Protein AF-A0A955SKY7-F1 (afdb_monomer)

Foldseek 3Di:
DVVVVVVVVVVVVPPDPPPPDPDAAQLLLLLVQLLCLLPPPPRLVDDPVLLCVLCVPPDPLCSVLLSNLLSLLVSLLLLVLLCVPPNDVSSVSNLVSNLVVLVVVCVVDPPSPCVSVVSVVSSVLLVVLCVCFQDDDPNHGDDSLLSSLCSSQQPDPSHPNHVNPDDVPCSVSSSSSSVSSCVVNVVQSNVCSVRVHHDPPPDD

Sequence (204 aa):
MEWLSKLKNKLSRNKSTQFQPKGPPDPKFLGTFMVVQFIESPRFGLEEAQYQEFTAELPNELKDCTQAWILFYLSWIFKLLISSKYGEVFTRQFVAQAVELFQKAENLQPGLEGLSNTFSFWMSNLDDSTSHVGKKFEGLEIPFEVFAAWTFLFLDEGSPYYKKTDTNRIEFEVAKALILAKEAVVNRIQKAVDFGGPVEEANV

Radius of gyration: 20.12 Å; Cα contacts (8 Å, |Δi|>4): 193; chains: 1; bounding box: 40×52×70 Å

pLDDT: mean 85.56, std 17.26, range [31.31, 98.31]

Nearest PDB structures (foldseek):
  4lms-assembly1_B  TM=1.924E-01  e=2.403E+00  Chroomonas sp.
  6sii-assembly1_A-2  TM=2.742E-01  e=5.804E+00  Trypanosoma brucei
  6yo8-assembly2_C  TM=2.790E-01  e=6.671E+00  Homo sapiens
  1qgw-assembly1_C  TM=2.024E-01  e=3.326E+00  Rhodomonas sp. CS24

Secondary structure (DSSP, 8-state):
-HHHHHHHHHHHHTS------SSPPPHHHHHHHHHHHHHSSSBTTB-HHHHHHHTTTS-HHHHHHHHHHHHHHHHHHHHHHHHHHH-HHHHHHHHHHHHHHHHHHHHHSTT-TTHHHHHHHHHHHHHHHGGGTT-EETTEEPPHHHHHHHHHHHH-TTSTTTT-S--TTHHHHHHHHHHHHHHHHHHHHHHHHHHTS-------

Structure (mmCIF, N/CA/C/O backbone):
data_AF-A0A955SKY7-F1
#
_entry.id   AF-A0A955SKY7-F1
#
loop_
_atom_site.group_PDB
_atom_site.id
_atom_site.type_symbol
_atom_site.label_atom_id
_atom_site.label_alt_id
_atom_site.label_comp_id
_atom_site.label_asym_id
_atom_site.label_entity_id
_atom_site.label_seq_id
_atom_site.pdbx_PDB_ins_code
_atom_site.Cartn_x
_atom_site.Cartn_y
_atom_site.Cartn_z
_atom_site.occupancy
_atom_site.B_iso_or_equiv
_atom_site.auth_seq_id
_atom_site.auth_comp_id
_atom_site.auth_asym_id
_atom_site.auth_atom_id
_atom_site.pdbx_PDB_model_num
ATOM 1 N N . MET A 1 1 ? 3.896 -37.224 -43.578 1.00 47.38 1 MET A N 1
ATOM 2 C CA . MET A 1 1 ? 3.646 -36.928 -42.144 1.00 47.38 1 MET A CA 1
ATOM 3 C C . MET A 1 1 ? 4.828 -36.223 -41.457 1.00 47.38 1 MET A C 1
ATOM 5 O O . MET A 1 1 ? 5.023 -36.357 -40.257 1.00 47.38 1 MET A O 1
ATOM 9 N N . GLU A 1 2 ? 5.601 -35.411 -42.182 1.00 47.72 2 GLU A N 1
ATOM 10 C CA . GLU A 1 2 ? 6.815 -34.770 -41.647 1.00 47.72 2 GLU A CA 1
ATOM 11 C C . GLU A 1 2 ? 6.540 -33.390 -41.018 1.00 47.72 2 GLU A C 1
ATOM 13 O O . GLU A 1 2 ? 7.239 -32.944 -40.111 1.00 47.72 2 GLU A O 1
ATOM 18 N N . TRP A 1 3 ? 5.471 -32.717 -41.456 1.00 40.50 3 TRP A N 1
ATOM 19 C CA . TRP A 1 3 ? 5.106 -31.392 -40.953 1.00 40.50 3 TRP A CA 1
ATOM 20 C C . TRP A 1 3 ? 4.524 -31.440 -39.531 1.00 40.50 3 TRP A C 1
ATOM 22 O O . TRP A 1 3 ? 4.813 -30.559 -38.728 1.00 40.50 3 TRP A O 1
ATOM 32 N N . LEU A 1 4 ? 3.806 -32.514 -39.176 1.00 37.41 4 LEU A N 1
ATOM 33 C CA . LEU A 1 4 ? 3.296 -32.747 -37.819 1.00 37.41 4 LEU A CA 1
ATOM 34 C C . LEU A 1 4 ? 4.416 -33.047 -36.813 1.00 37.41 4 LEU A C 1
ATOM 36 O O . LEU A 1 4 ? 4.307 -32.646 -35.657 1.00 37.41 4 LEU A O 1
ATOM 40 N N . SER A 1 5 ? 5.514 -33.691 -37.235 1.00 55.25 5 SER A N 1
ATOM 41 C CA . SER A 1 5 ? 6.676 -33.905 -36.359 1.00 55.25 5 SER A CA 1
ATOM 42 C C . SER A 1 5 ? 7.476 -32.611 -36.164 1.00 55.25 5 SER A C 1
ATOM 44 O O . SER A 1 5 ? 7.900 -32.318 -35.047 1.00 55.25 5 SER A O 1
ATOM 46 N N . LYS A 1 6 ? 7.590 -31.771 -37.206 1.00 53.12 6 LYS A N 1
ATOM 47 C CA . LYS A 1 6 ? 8.165 -30.417 -37.115 1.00 53.12 6 LYS A CA 1
ATOM 48 C C . LYS A 1 6 ? 7.316 -29.485 -36.245 1.00 53.12 6 LYS A C 1
ATOM 50 O O . LYS A 1 6 ? 7.882 -28.706 -35.482 1.00 53.12 6 LYS A O 1
ATOM 55 N N . LEU A 1 7 ? 5.986 -29.597 -36.299 1.00 40.03 7 LEU A N 1
ATOM 56 C CA . LEU A 1 7 ? 5.068 -28.847 -35.436 1.00 40.03 7 LEU A CA 1
ATOM 57 C C . LEU A 1 7 ? 5.161 -29.325 -33.981 1.00 40.03 7 LEU A C 1
ATOM 59 O O . LEU A 1 7 ? 5.337 -28.500 -33.093 1.00 40.03 7 LEU A O 1
ATOM 63 N N . LYS A 1 8 ? 5.162 -30.644 -33.734 1.00 50.06 8 LYS A N 1
ATOM 64 C CA . LYS A 1 8 ? 5.396 -31.215 -32.396 1.00 50.06 8 LYS A CA 1
ATOM 65 C C . LYS A 1 8 ? 6.754 -30.813 -31.825 1.00 50.06 8 LYS A C 1
ATOM 67 O O . LYS A 1 8 ? 6.810 -30.501 -30.648 1.00 50.06 8 LYS A O 1
ATOM 72 N N . ASN A 1 9 ? 7.809 -30.759 -32.641 1.00 47.16 9 ASN A N 1
ATOM 73 C CA . ASN A 1 9 ? 9.137 -30.304 -32.212 1.00 47.16 9 ASN A CA 1
ATOM 74 C C . ASN A 1 9 ? 9.224 -28.786 -31.982 1.00 47.16 9 ASN A C 1
ATOM 76 O O . ASN A 1 9 ? 9.994 -28.349 -31.131 1.00 47.16 9 ASN A O 1
ATOM 80 N N . LYS A 1 10 ? 8.441 -27.969 -32.700 1.00 48.09 10 LYS A N 1
ATOM 81 C CA . LYS A 1 10 ? 8.294 -26.533 -32.401 1.00 48.09 10 LYS A CA 1
ATOM 82 C C . LYS A 1 10 ? 7.503 -26.305 -31.112 1.00 48.09 10 LYS A C 1
ATOM 84 O O . LYS A 1 10 ? 7.897 -25.474 -30.306 1.00 48.09 10 LYS A O 1
ATOM 89 N N . LEU A 1 11 ? 6.438 -27.073 -30.899 1.00 41.88 11 LEU A N 1
ATOM 90 C CA . LEU A 1 11 ? 5.592 -26.991 -29.709 1.00 41.88 11 LEU A CA 1
ATOM 91 C C . LEU A 1 11 ? 6.282 -27.574 -28.464 1.00 41.88 11 LEU A C 1
ATOM 93 O O . LEU A 1 11 ? 6.120 -27.034 -27.380 1.00 41.88 11 LEU A O 1
ATOM 97 N N . SER A 1 12 ? 7.118 -28.608 -28.608 1.00 44.00 12 SER A N 1
ATOM 98 C CA . SER A 1 12 ? 7.912 -29.169 -27.504 1.00 44.00 12 SER A CA 1
ATOM 99 C C . SER A 1 12 ? 9.178 -28.365 -27.188 1.00 44.00 12 SER A C 1
ATOM 101 O O . SER A 1 12 ? 9.673 -28.438 -26.063 1.00 44.00 12 SER A O 1
ATOM 103 N N . ARG A 1 13 ? 9.686 -27.561 -28.139 1.00 42.47 13 ARG A N 1
ATOM 104 C CA . ARG A 1 13 ? 10.697 -26.518 -27.877 1.00 42.47 13 ARG A CA 1
ATOM 105 C C . ARG A 1 13 ? 10.123 -25.281 -27.187 1.00 42.47 13 ARG A C 1
ATOM 107 O O . ARG A 1 13 ? 10.891 -24.569 -26.559 1.00 42.47 13 ARG A O 1
ATOM 114 N N . ASN A 1 14 ? 8.802 -25.098 -27.205 1.00 43.06 14 ASN A N 1
ATOM 115 C CA . ASN A 1 14 ? 8.082 -24.186 -26.313 1.00 43.06 14 ASN A CA 1
ATOM 116 C C . ASN A 1 14 ? 7.792 -24.833 -24.944 1.00 43.06 14 ASN A C 1
ATOM 118 O O . ASN A 1 14 ? 6.784 -24.536 -24.307 1.00 43.06 14 ASN A O 1
ATOM 122 N N . LYS A 1 15 ? 8.695 -25.685 -24.432 1.00 43.31 15 LYS A N 1
ATOM 123 C CA . LYS A 1 15 ? 8.877 -25.729 -22.980 1.00 43.31 15 LYS A CA 1
ATOM 124 C C . LYS A 1 15 ? 9.320 -24.330 -22.601 1.00 43.31 15 LYS A C 1
ATOM 126 O O . LYS A 1 15 ? 10.456 -23.979 -22.904 1.00 43.31 15 LYS A O 1
ATOM 131 N N . SER A 1 16 ? 8.378 -23.558 -22.061 1.00 43.16 16 SER A N 1
ATOM 132 C CA . SER A 1 16 ? 8.553 -22.240 -21.466 1.00 43.16 16 SER A CA 1
ATOM 133 C C . SER A 1 16 ? 10.022 -21.998 -21.144 1.00 43.16 16 SER A C 1
ATOM 135 O O . SER A 1 16 ? 10.535 -22.498 -20.138 1.00 43.16 16 SER A O 1
ATOM 137 N N . THR A 1 17 ? 10.727 -21.263 -22.005 1.00 42.00 17 THR A N 1
ATOM 138 C CA . THR A 1 17 ? 11.840 -20.462 -21.519 1.00 42.00 17 THR A CA 1
ATOM 139 C C . THR A 1 17 ? 11.192 -19.562 -20.487 1.00 42.00 17 THR A C 1
ATOM 141 O O . THR A 1 17 ? 10.633 -18.530 -20.845 1.00 42.00 17 THR A O 1
ATOM 144 N N . GLN A 1 18 ? 11.158 -20.022 -19.230 1.00 47.97 18 GLN A N 1
ATOM 145 C CA . GLN A 1 18 ? 10.931 -19.161 -18.090 1.00 47.97 18 GLN A CA 1
ATOM 146 C C . GLN A 1 18 ? 11.890 -18.015 -18.333 1.00 47.97 18 GLN A C 1
ATOM 148 O O . GLN A 1 18 ? 13.101 -18.233 -18.433 1.00 47.97 18 GLN A O 1
ATOM 153 N N . PHE A 1 19 ? 11.331 -16.843 -18.601 1.00 46.44 19 PHE A N 1
ATOM 154 C CA . PHE A 1 19 ? 12.114 -15.646 -18.769 1.00 46.44 19 PHE A CA 1
ATOM 155 C C . PHE A 1 19 ? 12.931 -15.502 -17.485 1.00 46.44 19 PHE A C 1
ATOM 157 O O . PHE A 1 19 ? 12.391 -15.220 -16.422 1.00 46.44 19 PHE A O 1
ATOM 164 N N . GLN A 1 20 ? 14.219 -15.828 -17.561 1.00 49.25 20 GLN A N 1
ATOM 165 C CA . GLN A 1 20 ? 15.169 -15.581 -16.491 1.00 49.25 20 GLN A CA 1
ATOM 166 C C . GLN A 1 20 ? 15.888 -14.297 -16.884 1.00 49.25 20 GLN A C 1
ATOM 168 O O . GLN A 1 20 ? 16.788 -14.353 -17.732 1.00 49.25 20 GLN A O 1
ATOM 173 N N . PRO A 1 21 ? 15.461 -13.131 -16.370 1.00 54.41 21 PR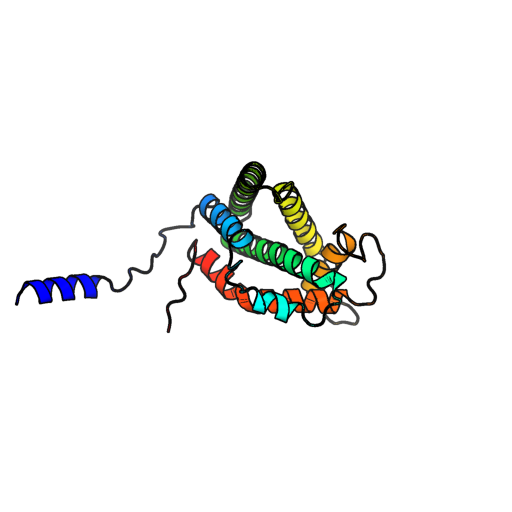O A N 1
ATOM 174 C CA . PRO A 1 21 ? 16.130 -11.886 -16.693 1.00 54.41 21 PRO A CA 1
ATOM 175 C C . PRO A 1 21 ? 17.610 -11.997 -16.312 1.00 54.41 21 PRO A C 1
ATOM 177 O O . PRO A 1 21 ? 17.971 -12.374 -15.197 1.00 54.41 21 PRO A O 1
ATOM 180 N N . LYS A 1 22 ? 18.491 -11.686 -17.268 1.00 55.34 22 LYS A N 1
ATOM 181 C CA . LYS A 1 22 ? 19.932 -11.555 -17.026 1.00 55.34 22 LYS A CA 1
ATOM 182 C C . LYS A 1 22 ? 20.196 -10.193 -16.381 1.00 55.34 22 LYS A C 1
ATOM 184 O O . LYS A 1 22 ? 20.669 -9.280 -17.049 1.00 55.34 22 LYS A O 1
ATOM 189 N N . GLY A 1 23 ? 19.860 -10.059 -15.103 1.00 66.75 23 GLY A N 1
ATOM 190 C CA . GLY A 1 23 ? 20.078 -8.841 -14.319 1.00 66.75 23 GLY A CA 1
ATOM 191 C C . GLY A 1 23 ? 18.807 -8.305 -13.655 1.00 66.75 23 GLY A C 1
ATOM 192 O O . GLY A 1 23 ? 17.724 -8.849 -13.874 1.00 66.75 23 GLY A O 1
ATOM 193 N N . PRO A 1 24 ? 18.937 -7.264 -12.814 1.00 73.19 24 PRO A N 1
ATOM 194 C CA . PRO A 1 24 ? 17.781 -6.591 -12.240 1.00 73.19 24 PRO A CA 1
ATOM 195 C C . PRO A 1 24 ? 16.901 -6.004 -13.361 1.00 73.19 24 PRO A C 1
ATOM 197 O O . PRO A 1 24 ? 17.439 -5.568 -14.384 1.00 73.19 24 PRO A O 1
ATOM 200 N N . PRO A 1 25 ? 15.567 -5.995 -13.199 1.00 85.44 25 PRO A N 1
ATOM 201 C CA . PRO A 1 25 ? 14.671 -5.333 -14.141 1.00 85.44 25 PRO A CA 1
ATOM 202 C C . PRO A 1 25 ? 14.949 -3.828 -14.199 1.00 85.44 25 PRO A C 1
ATOM 204 O O . PRO A 1 25 ? 15.575 -3.265 -13.304 1.00 85.44 25 PRO A O 1
ATOM 207 N N . ASP A 1 26 ? 14.455 -3.157 -15.237 1.00 89.44 26 ASP A N 1
ATOM 208 C CA . ASP A 1 26 ? 14.491 -1.694 -15.293 1.00 89.44 26 ASP A CA 1
ATOM 209 C C . ASP A 1 26 ? 13.602 -1.116 -14.164 1.00 89.44 26 ASP A C 1
ATOM 211 O O . ASP A 1 26 ? 12.421 -1.478 -14.083 1.00 89.44 26 ASP A O 1
ATOM 215 N N . PRO A 1 27 ? 14.107 -0.218 -13.291 1.00 92.25 27 PRO A N 1
ATOM 216 C CA . PRO A 1 27 ? 13.283 0.427 -12.267 1.00 92.25 27 PRO A CA 1
ATOM 217 C C . PRO A 1 27 ? 12.071 1.153 -12.858 1.00 92.25 27 PRO A C 1
ATOM 219 O O . PRO A 1 27 ? 11.008 1.181 -12.235 1.00 92.25 27 PRO A O 1
ATOM 222 N N . LYS A 1 28 ? 12.181 1.686 -14.081 1.00 92.81 28 LYS A N 1
ATOM 223 C CA . LYS A 1 28 ? 11.056 2.323 -14.773 1.00 92.81 28 LYS A CA 1
ATOM 224 C C . LYS A 1 28 ? 9.985 1.321 -15.187 1.00 92.81 28 LYS A C 1
ATOM 226 O O . LYS A 1 28 ? 8.792 1.625 -15.136 1.00 92.81 28 LYS A O 1
ATOM 231 N N . PHE A 1 29 ? 10.397 0.117 -15.571 1.00 91.44 29 PHE A N 1
ATOM 232 C CA . PHE A 1 29 ? 9.457 -0.953 -15.877 1.00 91.44 29 PHE A CA 1
ATOM 233 C C . PHE A 1 29 ? 8.647 -1.324 -14.629 1.00 91.44 29 PHE A C 1
ATOM 235 O O . PHE A 1 29 ? 7.420 -1.348 -14.688 1.00 91.44 29 PHE A O 1
ATOM 242 N N . LEU A 1 30 ? 9.306 -1.517 -13.480 1.00 92.62 30 LEU A N 1
ATOM 243 C CA . LEU A 1 30 ? 8.600 -1.790 -12.224 1.00 92.62 30 LEU A CA 1
ATOM 244 C C . LEU A 1 30 ? 7.701 -0.621 -11.795 1.00 92.62 30 LEU A C 1
ATOM 246 O O . LEU A 1 30 ? 6.605 -0.860 -11.295 1.00 92.62 30 LEU A O 1
ATOM 250 N N . GLY A 1 31 ? 8.115 0.626 -12.045 1.00 93.25 31 GLY A N 1
ATOM 251 C CA . GLY A 1 31 ? 7.295 1.811 -11.769 1.00 93.25 31 GLY A CA 1
ATOM 252 C C . GLY A 1 31 ? 6.018 1.824 -12.604 1.00 93.25 31 GLY A C 1
ATOM 253 O O . GLY A 1 31 ? 4.932 2.054 -12.080 1.00 93.25 31 GLY A O 1
ATOM 254 N N . THR A 1 32 ? 6.140 1.483 -13.889 1.00 92.94 32 THR A N 1
ATOM 255 C CA . THR A 1 32 ? 4.996 1.317 -14.799 1.00 92.94 32 THR A CA 1
ATOM 256 C C . THR A 1 32 ? 4.074 0.202 -14.329 1.00 92.94 32 THR A C 1
ATOM 258 O O . THR A 1 32 ? 2.863 0.391 -14.246 1.00 92.94 32 THR A O 1
ATOM 261 N N . PHE A 1 33 ? 4.649 -0.946 -13.972 1.00 92.00 33 PHE A N 1
ATOM 262 C CA . PHE A 1 33 ? 3.891 -2.089 -13.488 1.00 92.00 33 PHE A CA 1
ATOM 263 C C . PHE A 1 33 ? 3.102 -1.754 -12.214 1.00 92.00 33 PHE A C 1
ATOM 265 O O . PHE A 1 33 ? 1.926 -2.090 -12.141 1.00 92.00 33 PHE A O 1
ATOM 272 N N . MET A 1 34 ? 3.686 -1.037 -11.249 1.00 94.06 34 MET A N 1
ATOM 273 C CA . MET A 1 34 ? 2.962 -0.608 -10.045 1.00 94.06 34 MET A CA 1
ATOM 274 C C . MET A 1 34 ? 1.761 0.284 -10.383 1.00 94.06 34 MET A C 1
ATOM 276 O O . MET A 1 34 ? 0.676 0.035 -9.868 1.00 94.06 34 MET A O 1
ATOM 280 N N . VAL A 1 35 ? 1.912 1.264 -11.283 1.00 94.12 35 VAL A N 1
ATOM 281 C CA . VAL A 1 35 ? 0.793 2.143 -11.676 1.00 94.12 35 VAL A CA 1
ATOM 282 C C . VAL A 1 35 ? -0.341 1.349 -12.322 1.00 94.12 35 VAL A C 1
ATOM 284 O O . VAL A 1 35 ? -1.504 1.576 -11.994 1.00 94.12 35 VAL A O 1
ATOM 287 N N . VAL A 1 36 ? -0.014 0.371 -13.173 1.00 91.94 36 VAL A N 1
ATOM 288 C CA . VAL A 1 36 ? -1.007 -0.556 -13.737 1.00 91.94 36 VAL A CA 1
ATOM 289 C C . VAL A 1 36 ? -1.714 -1.330 -12.624 1.00 91.94 36 VAL A C 1
ATOM 291 O O . VAL A 1 36 ? -2.937 -1.347 -12.592 1.00 91.94 36 VAL A O 1
ATOM 294 N N . GLN A 1 37 ? -0.974 -1.901 -11.666 1.00 91.69 37 GLN A N 1
ATOM 295 C CA . GLN A 1 37 ? -1.566 -2.627 -10.532 1.00 91.69 37 GLN A CA 1
ATOM 296 C C . GLN A 1 37 ? -2.413 -1.740 -9.607 1.00 91.69 37 GLN A C 1
ATOM 298 O O . GLN A 1 37 ? -3.272 -2.258 -8.898 1.00 91.69 37 GLN A O 1
ATOM 303 N N . PHE A 1 38 ? -2.170 -0.429 -9.593 1.00 93.56 38 PHE A N 1
ATOM 304 C CA . PHE A 1 38 ? -2.930 0.529 -8.796 1.00 93.56 38 PHE A CA 1
ATOM 305 C C . PHE A 1 38 ? -4.233 0.956 -9.485 1.00 93.56 38 PHE A C 1
ATOM 307 O O . PHE A 1 38 ? -5.279 1.032 -8.841 1.00 93.56 38 PHE A O 1
ATOM 314 N N . ILE A 1 39 ? -4.175 1.262 -10.784 1.00 89.62 39 ILE A N 1
ATOM 315 C CA . ILE A 1 39 ? -5.296 1.855 -11.527 1.00 89.62 39 ILE A CA 1
ATOM 316 C C . ILE A 1 39 ? -6.178 0.775 -12.157 1.00 89.62 39 ILE A C 1
ATOM 318 O O . ILE A 1 39 ? -7.404 0.834 -12.036 1.00 89.62 39 ILE A O 1
ATOM 322 N N . GLU A 1 40 ? -5.570 -0.197 -12.837 1.00 86.62 40 GLU A N 1
ATOM 323 C CA . GLU A 1 40 ? -6.288 -1.169 -13.655 1.00 86.62 40 GLU A CA 1
ATOM 324 C C . GLU A 1 40 ? -6.839 -2.317 -12.805 1.00 86.62 40 GLU A C 1
ATOM 326 O O . GLU A 1 40 ? -6.174 -2.846 -11.915 1.00 86.62 40 GLU A O 1
ATOM 331 N N . SER A 1 41 ? -8.085 -2.702 -13.087 1.00 80.88 41 SER A N 1
ATOM 332 C CA . SER A 1 41 ? -8.720 -3.860 -12.460 1.00 80.88 41 SER A CA 1
ATOM 333 C C . SER A 1 41 ? -8.347 -5.147 -13.214 1.00 80.88 41 SER A C 1
ATOM 335 O O . SER A 1 41 ? -8.401 -5.137 -14.448 1.00 80.88 41 SER A O 1
ATOM 337 N N . PRO A 1 42 ? -8.014 -6.255 -12.520 1.00 84.62 42 PRO A N 1
ATOM 338 C CA . PRO A 1 42 ? -7.977 -6.408 -11.060 1.00 84.62 42 PRO A CA 1
ATOM 339 C C . PRO A 1 42 ? -6.698 -5.831 -10.424 1.00 84.62 42 PRO A C 1
ATOM 341 O O . PRO A 1 42 ? -5.574 -6.160 -10.816 1.00 84.62 42 PRO A O 1
ATOM 344 N N . ARG A 1 43 ? -6.866 -5.006 -9.383 1.00 89.25 43 ARG A N 1
ATOM 345 C CA . ARG A 1 43 ? -5.771 -4.267 -8.730 1.00 89.25 43 ARG A CA 1
ATOM 346 C C . ARG A 1 43 ? -4.962 -5.200 -7.835 1.00 89.25 43 ARG A C 1
ATOM 348 O O . ARG A 1 43 ? -5.521 -5.844 -6.955 1.00 89.25 43 ARG A O 1
ATOM 355 N N . PHE A 1 44 ? -3.657 -5.333 -8.074 1.00 89.12 44 PHE A N 1
ATOM 356 C CA . PHE A 1 44 ? -2.815 -6.372 -7.446 1.00 89.12 44 PHE A CA 1
ATOM 357 C C . PHE A 1 44 ? -3.346 -7.813 -7.630 1.00 89.12 44 PHE A C 1
ATOM 359 O O . PHE A 1 44 ? -2.966 -8.735 -6.898 1.00 89.12 44 PHE A O 1
ATOM 366 N N . GLY A 1 45 ? -4.218 -8.028 -8.624 1.00 89.00 45 GLY A N 1
ATOM 367 C CA . GLY A 1 45 ? -4.958 -9.273 -8.826 1.00 89.00 45 GLY A CA 1
ATOM 368 C C . GLY A 1 45 ? -5.946 -9.598 -7.699 1.00 89.00 45 GLY A C 1
ATOM 369 O O . GLY A 1 45 ? -6.174 -10.778 -7.432 1.00 89.00 45 GLY A O 1
ATOM 370 N N . LEU A 1 46 ? -6.447 -8.580 -6.995 1.00 92.69 46 LEU A N 1
ATOM 371 C CA . LEU A 1 46 ? -7.596 -8.684 -6.101 1.00 92.69 46 LEU A CA 1
ATOM 372 C C . LEU A 1 46 ? -8.864 -8.307 -6.864 1.00 92.69 46 LEU A C 1
ATOM 374 O O . LEU A 1 46 ? -8.930 -7.258 -7.509 1.00 92.69 46 LEU A O 1
ATOM 378 N N . GLU A 1 47 ? -9.869 -9.168 -6.764 1.00 93.69 47 GLU A N 1
ATOM 379 C CA . GLU A 1 47 ? -11.206 -8.914 -7.294 1.00 93.69 47 GLU A CA 1
ATOM 380 C C . GLU A 1 47 ? -12.013 -8.027 -6.338 1.00 93.69 47 GLU A C 1
ATOM 382 O O . GLU A 1 47 ? -11.798 -8.034 -5.124 1.00 93.69 47 GLU A O 1
ATOM 387 N N . GLU A 1 48 ? -13.012 -7.317 -6.865 1.00 92.31 48 GLU A N 1
ATOM 388 C CA . GLU A 1 48 ? -13.896 -6.441 -6.077 1.00 92.31 48 GLU A CA 1
ATOM 389 C C . GLU A 1 48 ? -14.548 -7.173 -4.888 1.00 92.31 48 GLU A C 1
ATOM 391 O O . GLU A 1 48 ? -14.634 -6.642 -3.783 1.00 92.31 48 GLU A O 1
ATOM 396 N N . ALA A 1 49 ? -14.928 -8.440 -5.077 1.00 95.06 49 ALA A N 1
ATOM 397 C CA . ALA A 1 49 ? -15.493 -9.266 -4.010 1.00 95.06 49 ALA A CA 1
ATOM 398 C C . ALA A 1 49 ? -14.527 -9.458 -2.825 1.00 95.06 49 ALA A C 1
ATOM 400 O O . ALA A 1 49 ? -14.968 -9.502 -1.679 1.00 95.06 49 ALA A O 1
ATOM 401 N N . GLN A 1 50 ? -13.215 -9.525 -3.078 1.00 96.12 50 GLN A N 1
ATOM 402 C CA . GLN A 1 50 ? -12.214 -9.663 -2.018 1.00 96.12 50 GLN A CA 1
ATOM 403 C C . GLN A 1 50 ? -12.060 -8.358 -1.236 1.00 96.12 50 GLN A C 1
ATOM 405 O O . GLN A 1 50 ? -11.988 -8.381 -0.012 1.00 96.12 50 GLN A O 1
ATOM 410 N N . TYR A 1 51 ? -12.088 -7.207 -1.916 1.00 94.00 51 TYR A N 1
ATOM 411 C CA . TYR A 1 51 ? -12.102 -5.905 -1.243 1.00 94.00 51 TYR A CA 1
ATOM 412 C C . TYR A 1 51 ? -13.315 -5.744 -0.325 1.00 94.00 51 TYR A C 1
ATOM 414 O O . TYR A 1 51 ? -13.188 -5.191 0.765 1.00 94.00 51 TYR A O 1
ATOM 422 N N . GLN A 1 52 ? -14.481 -6.234 -0.747 1.00 96.06 52 GLN A N 1
ATOM 423 C CA . GLN A 1 52 ? -15.699 -6.232 0.066 1.00 96.06 52 GLN A CA 1
ATOM 424 C C . GLN A 1 52 ? -15.610 -7.193 1.253 1.00 96.06 52 GLN A C 1
ATOM 426 O O . GLN A 1 52 ? -16.067 -6.857 2.343 1.00 96.06 52 GLN A O 1
ATOM 431 N N . GLU A 1 53 ? -15.004 -8.366 1.063 1.00 97.38 53 GLU A N 1
ATOM 432 C CA . GLU A 1 53 ? -14.759 -9.331 2.137 1.00 97.38 53 GLU A CA 1
ATOM 433 C C . GLU A 1 53 ? -13.815 -8.754 3.201 1.00 97.38 53 GLU A C 1
ATOM 435 O O . GLU A 1 53 ? -14.123 -8.800 4.392 1.00 97.38 53 GLU A O 1
ATOM 440 N N . PHE A 1 54 ? -12.703 -8.137 2.788 1.00 97.81 54 PHE A N 1
ATOM 441 C CA . PHE A 1 54 ? -11.718 -7.566 3.712 1.00 97.81 54 PHE A CA 1
ATOM 442 C C . PHE A 1 54 ? -12.285 -6.426 4.562 1.00 97.81 54 PHE A C 1
ATOM 444 O O . PHE A 1 54 ? -11.836 -6.230 5.690 1.00 97.81 54 PHE A O 1
ATOM 451 N N . THR A 1 55 ? -13.267 -5.682 4.047 1.00 97.62 55 THR A N 1
ATOM 452 C CA . THR A 1 55 ? -13.889 -4.546 4.744 1.00 97.62 55 THR A CA 1
ATOM 453 C C . THR A 1 55 ? -15.284 -4.854 5.292 1.00 97.62 55 THR A C 1
ATOM 455 O O . THR A 1 55 ? -15.968 -3.944 5.761 1.00 97.62 55 THR A O 1
ATOM 458 N N . ALA A 1 56 ? -15.723 -6.118 5.278 1.00 96.81 56 ALA A N 1
ATOM 459 C CA . ALA A 1 56 ? -17.095 -6.500 5.620 1.00 96.81 56 ALA A CA 1
ATOM 460 C C . ALA A 1 56 ? -17.524 -6.040 7.025 1.00 96.81 56 ALA A C 1
ATOM 462 O O . ALA A 1 56 ? -18.623 -5.500 7.181 1.00 96.81 56 ALA A O 1
ATOM 463 N N . GLU A 1 57 ? -16.626 -6.198 8.002 1.00 94.75 57 GLU A N 1
ATOM 464 C CA . GLU A 1 57 ? -16.836 -5.878 9.423 1.00 94.75 57 GLU A CA 1
ATOM 465 C C . GLU A 1 57 ? -16.696 -4.380 9.747 1.00 94.75 57 GLU A C 1
ATOM 467 O O . GLU A 1 57 ? -17.010 -3.949 10.857 1.00 94.75 57 GLU A O 1
ATOM 472 N N . LEU A 1 58 ? -16.229 -3.561 8.797 1.00 96.75 58 LEU A N 1
ATOM 473 C CA . LEU A 1 58 ? -16.065 -2.126 9.020 1.00 96.75 58 LEU A CA 1
ATOM 474 C C . LEU A 1 58 ? -17.411 -1.384 8.947 1.00 96.75 58 LEU A C 1
ATOM 476 O O . LEU A 1 58 ? -18.302 -1.768 8.183 1.00 96.75 58 LEU A O 1
ATOM 480 N N . PRO A 1 59 ? -17.558 -0.262 9.674 1.00 95.75 59 PRO A N 1
ATOM 481 C CA . PRO A 1 59 ? -18.633 0.697 9.450 1.00 95.75 59 PRO A CA 1
ATOM 482 C C . PRO A 1 59 ? -18.698 1.131 7.983 1.00 95.75 59 PRO A C 1
ATOM 484 O O . PRO A 1 59 ? -17.663 1.327 7.348 1.00 95.75 59 PRO A O 1
ATOM 487 N N . ASN A 1 60 ? -19.907 1.327 7.449 1.00 94.75 60 ASN A N 1
ATOM 488 C CA . ASN A 1 60 ? -20.103 1.666 6.030 1.00 94.75 60 ASN A CA 1
ATOM 489 C C . ASN A 1 60 ? -19.309 2.908 5.593 1.00 94.75 60 ASN A C 1
ATOM 491 O O . ASN A 1 60 ? -18.735 2.913 4.514 1.00 94.75 60 ASN A O 1
ATOM 495 N N . GLU A 1 61 ? -19.226 3.918 6.457 1.00 94.25 61 GLU A N 1
ATOM 496 C CA . GLU A 1 61 ? -18.447 5.148 6.249 1.00 94.25 61 GLU A CA 1
ATOM 497 C C . GLU A 1 61 ? -16.931 4.939 6.105 1.00 94.25 61 GLU A C 1
ATOM 499 O O . GLU A 1 61 ? -16.243 5.832 5.624 1.00 94.25 61 GLU A O 1
ATOM 504 N N . LEU A 1 62 ? -16.402 3.775 6.496 1.00 96.50 62 LEU A N 1
ATOM 505 C CA . LEU A 1 62 ? -14.984 3.435 6.371 1.00 96.50 62 LEU A CA 1
ATOM 506 C C . 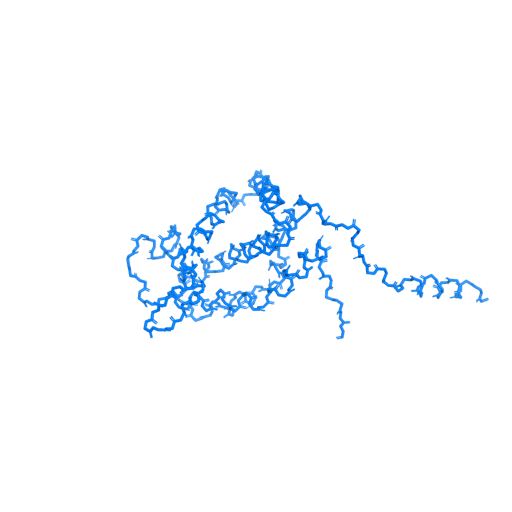LEU A 1 62 ? -14.679 2.453 5.243 1.00 96.50 62 LEU A C 1
ATOM 508 O O . LEU A 1 62 ? -13.502 2.276 4.925 1.00 96.50 62 LEU A O 1
ATOM 512 N N . LYS A 1 63 ? -15.683 1.791 4.657 1.00 96.50 63 LYS A N 1
ATOM 513 C CA . LYS A 1 63 ? -15.447 0.706 3.691 1.00 96.50 63 LYS A CA 1
ATOM 514 C C . LYS A 1 63 ? -14.682 1.207 2.473 1.00 96.50 63 LYS A C 1
ATOM 516 O O . LYS A 1 63 ? -13.589 0.710 2.212 1.00 96.50 63 LYS A O 1
ATOM 521 N N . ASP A 1 64 ? -15.197 2.237 1.814 1.00 94.19 64 ASP A N 1
ATOM 522 C CA . ASP A 1 64 ? -14.606 2.781 0.587 1.00 94.19 64 ASP A CA 1
ATOM 523 C C . ASP A 1 64 ? -13.213 3.378 0.846 1.00 94.19 64 ASP A C 1
ATOM 525 O O . ASP A 1 64 ? -12.259 3.092 0.119 1.00 94.19 64 ASP A O 1
ATOM 529 N N . CYS A 1 65 ? -13.060 4.137 1.940 1.00 95.62 65 CYS A N 1
ATOM 530 C CA . CYS A 1 65 ? -11.762 4.663 2.368 1.00 95.62 65 CYS A CA 1
ATOM 531 C C . CYS A 1 65 ? -10.753 3.534 2.594 1.00 95.62 65 CYS A C 1
ATOM 533 O O . CYS A 1 65 ? -9.640 3.579 2.075 1.00 95.62 65 CYS A O 1
ATOM 535 N N . THR A 1 66 ? -11.151 2.478 3.305 1.00 97.75 66 THR A N 1
ATOM 536 C CA . THR A 1 66 ? -10.254 1.358 3.612 1.00 97.75 66 THR A CA 1
ATOM 537 C C . THR A 1 66 ? -9.866 0.584 2.358 1.00 97.75 66 THR A C 1
ATOM 539 O O . THR A 1 66 ? -8.714 0.172 2.233 1.00 97.75 66 THR A O 1
ATOM 542 N N . GLN A 1 67 ? -10.768 0.426 1.387 1.00 96.44 67 GLN A N 1
ATOM 543 C CA . GLN A 1 67 ? -10.424 -0.171 0.094 1.00 96.44 67 GLN A CA 1
ATOM 544 C C . GLN A 1 67 ? -9.351 0.645 -0.643 1.00 96.44 67 GLN A C 1
ATOM 546 O O . GLN A 1 67 ? -8.400 0.069 -1.175 1.00 96.44 67 GLN A O 1
ATOM 551 N N . ALA A 1 68 ? -9.440 1.979 -0.620 1.00 95.31 68 ALA A N 1
ATOM 552 C CA . ALA A 1 68 ? -8.394 2.843 -1.164 1.00 95.31 68 ALA A CA 1
ATOM 553 C C . ALA A 1 68 ? -7.081 2.741 -0.363 1.00 95.31 68 ALA A C 1
ATOM 555 O O . ALA A 1 68 ? -6.001 2.630 -0.948 1.00 95.31 68 ALA A O 1
ATOM 556 N N . TRP A 1 69 ? -7.150 2.710 0.971 1.00 98.1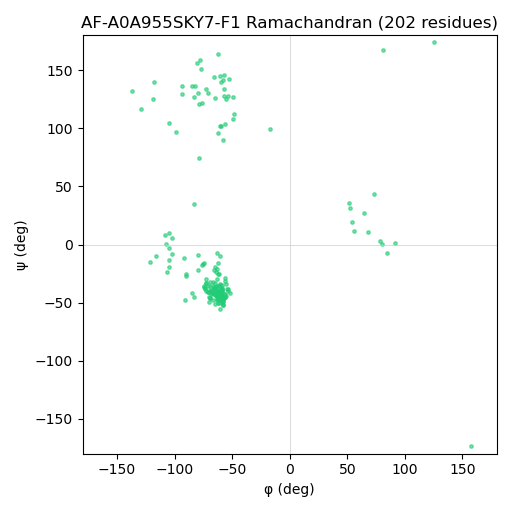9 69 TRP A N 1
ATOM 557 C CA . TRP A 1 69 ? -5.983 2.547 1.845 1.00 98.19 69 TRP A CA 1
ATOM 558 C C . TRP A 1 69 ? -5.253 1.230 1.610 1.00 98.19 69 TRP A C 1
ATOM 560 O O . TRP A 1 69 ? -4.022 1.219 1.589 1.00 98.19 69 TRP A O 1
ATOM 570 N N . ILE A 1 70 ? -5.983 0.141 1.349 1.00 98.31 70 ILE A N 1
ATOM 571 C CA . ILE A 1 70 ? -5.398 -1.143 0.953 1.00 98.31 70 ILE A CA 1
ATOM 572 C C . ILE A 1 70 ? -4.508 -0.958 -0.285 1.00 98.31 70 ILE A C 1
ATOM 574 O O . ILE A 1 70 ? -3.381 -1.446 -0.291 1.00 98.31 70 ILE A O 1
ATOM 578 N N . LEU A 1 71 ? -4.939 -0.214 -1.308 1.00 97.19 71 LEU A N 1
ATOM 579 C CA . LEU A 1 71 ? -4.129 0.006 -2.516 1.00 97.19 71 LEU A CA 1
ATOM 580 C C . LEU A 1 71 ? -2.828 0.758 -2.226 1.00 97.19 71 LEU A C 1
ATOM 582 O O . LEU A 1 71 ? -1.762 0.363 -2.711 1.00 97.19 71 LEU A O 1
ATOM 586 N N . PHE A 1 72 ? -2.890 1.819 -1.418 1.00 98.06 72 PHE A N 1
ATOM 587 C CA . PHE A 1 72 ? -1.692 2.550 -1.001 1.00 98.06 72 PHE A CA 1
ATOM 588 C C . PHE A 1 72 ? -0.768 1.670 -0.161 1.00 98.06 72 PHE A C 1
ATOM 590 O O . PHE A 1 72 ? 0.439 1.646 -0.394 1.00 98.06 72 PHE A O 1
ATOM 597 N N . TYR A 1 73 ? -1.327 0.893 0.761 1.00 98.25 73 TYR A N 1
ATOM 598 C CA . TYR A 1 73 ? -0.569 -0.009 1.614 1.00 98.25 73 TYR A CA 1
ATOM 599 C C . TYR A 1 73 ? 0.135 -1.121 0.818 1.00 98.25 73 TYR A C 1
ATOM 601 O O . TYR A 1 73 ? 1.329 -1.354 1.006 1.00 98.25 73 TYR A O 1
ATOM 609 N N . LEU A 1 74 ? -0.551 -1.754 -0.138 1.00 97.62 74 LEU A N 1
ATOM 610 C CA . LEU A 1 74 ? 0.042 -2.767 -1.018 1.00 97.62 74 LEU A CA 1
ATOM 611 C C . LEU A 1 74 ? 1.122 -2.179 -1.937 1.00 97.62 74 LEU A C 1
ATOM 613 O O . LEU A 1 74 ? 2.164 -2.801 -2.150 1.00 97.62 74 LEU A O 1
ATOM 617 N N . SER A 1 75 ? 0.921 -0.955 -2.428 1.00 97.75 75 SER A N 1
ATOM 618 C CA . SER A 1 75 ? 1.935 -0.235 -3.211 1.00 97.75 75 SER A CA 1
ATOM 619 C C . SER A 1 75 ? 3.172 0.098 -2.381 1.00 97.75 75 SER A C 1
ATOM 621 O O . SER A 1 75 ? 4.300 -0.007 -2.866 1.00 97.75 75 SER A O 1
ATOM 623 N N . TRP A 1 76 ? 2.972 0.447 -1.111 1.00 97.94 76 TRP A N 1
ATOM 624 C CA . TRP A 1 76 ? 4.058 0.674 -0.170 1.00 97.94 76 TRP A CA 1
ATOM 625 C C . TRP A 1 76 ? 4.817 -0.620 0.151 1.00 97.94 76 TRP A C 1
ATOM 627 O O . TRP A 1 76 ? 6.046 -0.624 0.099 1.00 97.94 76 TRP A O 1
ATOM 637 N N . ILE A 1 77 ? 4.124 -1.747 0.362 1.00 96.62 77 ILE A N 1
ATOM 638 C CA . ILE A 1 77 ? 4.769 -3.068 0.486 1.00 96.62 77 ILE A CA 1
ATOM 639 C C . ILE A 1 77 ? 5.608 -3.366 -0.760 1.00 96.62 77 ILE A C 1
ATOM 641 O O . ILE A 1 77 ? 6.760 -3.780 -0.646 1.00 96.62 77 ILE A O 1
ATOM 645 N N . PHE A 1 78 ? 5.071 -3.118 -1.955 1.00 96.00 78 PHE A N 1
ATOM 646 C CA . PHE A 1 78 ? 5.804 -3.336 -3.198 1.00 96.00 78 PHE A CA 1
ATOM 647 C C . PHE A 1 78 ? 7.083 -2.484 -3.261 1.00 96.00 78 PHE A C 1
ATOM 649 O O . PHE A 1 78 ? 8.167 -3.011 -3.526 1.00 96.00 78 PHE A O 1
ATOM 656 N N . LYS A 1 79 ? 6.996 -1.194 -2.919 1.00 96.31 79 LYS A N 1
ATOM 657 C CA . LYS A 1 79 ? 8.159 -0.305 -2.782 1.00 96.31 79 LYS A CA 1
ATOM 658 C C . LYS A 1 79 ? 9.183 -0.850 -1.776 1.00 96.31 79 LYS A C 1
ATOM 660 O O . LYS A 1 79 ? 10.375 -0.845 -2.081 1.00 96.31 79 LYS A O 1
ATOM 665 N N . LEU A 1 80 ? 8.752 -1.334 -0.609 1.00 95.12 80 LEU A N 1
ATOM 666 C CA . LEU A 1 80 ? 9.655 -1.901 0.398 1.00 95.12 80 LEU A CA 1
ATOM 667 C C . LEU A 1 80 ? 10.394 -3.138 -0.112 1.00 95.12 80 LEU A C 1
ATOM 669 O O . LEU A 1 80 ? 11.601 -3.255 0.094 1.00 95.12 80 LEU A O 1
ATOM 673 N N . LEU A 1 81 ? 9.695 -4.041 -0.801 1.00 94.44 81 LEU A N 1
ATOM 674 C CA . LEU A 1 81 ? 10.307 -5.240 -1.374 1.00 94.44 81 LEU A CA 1
ATOM 675 C C . LEU A 1 81 ? 11.317 -4.884 -2.475 1.00 94.44 81 LEU A C 1
ATOM 677 O O . LEU A 1 81 ? 12.398 -5.474 -2.531 1.00 94.44 81 LEU A O 1
ATOM 681 N N . ILE A 1 82 ? 11.021 -3.869 -3.294 1.00 93.25 82 ILE A N 1
ATOM 682 C CA . ILE A 1 82 ? 11.979 -3.306 -4.256 1.00 93.25 82 ILE A CA 1
ATOM 683 C C . ILE A 1 82 ? 13.204 -2.743 -3.528 1.00 93.25 82 ILE A C 1
ATOM 685 O O . ILE A 1 82 ? 14.327 -3.059 -3.923 1.00 93.25 82 ILE A O 1
ATOM 689 N N . SER A 1 83 ? 13.016 -1.962 -2.459 1.00 93.25 83 SER A N 1
ATOM 690 C CA . SER A 1 83 ? 14.141 -1.374 -1.722 1.00 93.25 83 SER A CA 1
ATOM 691 C C . SER A 1 83 ? 15.008 -2.417 -1.043 1.00 93.25 83 SER A C 1
ATOM 693 O O . SER A 1 83 ? 16.232 -2.363 -1.144 1.00 93.25 83 SER A O 1
ATOM 695 N N . SER A 1 84 ? 14.385 -3.423 -0.433 1.00 90.88 84 SER A N 1
ATOM 696 C CA . SER A 1 84 ? 15.092 -4.542 0.184 1.00 90.88 84 SER A CA 1
ATOM 697 C C . SER A 1 84 ? 15.942 -5.313 -0.831 1.00 90.88 84 SER A C 1
ATOM 699 O O . SER A 1 84 ? 17.071 -5.692 -0.521 1.00 90.88 84 SER A O 1
ATOM 701 N N . LYS A 1 85 ? 15.438 -5.514 -2.057 1.00 91.94 85 LYS A N 1
ATOM 702 C CA . LYS A 1 85 ? 16.123 -6.311 -3.082 1.00 91.94 85 LYS A CA 1
ATOM 703 C C . LYS A 1 85 ? 17.158 -5.534 -3.897 1.00 91.94 85 LYS A C 1
ATOM 705 O O . LYS A 1 85 ? 18.216 -6.077 -4.210 1.00 91.94 85 LYS A O 1
ATOM 710 N N . TYR A 1 86 ? 16.844 -4.301 -4.286 1.00 91.81 86 TYR A N 1
ATOM 711 C CA . TYR A 1 86 ? 17.620 -3.532 -5.267 1.00 91.81 86 TYR A CA 1
ATOM 712 C C . TYR A 1 86 ? 18.266 -2.263 -4.694 1.00 91.81 86 TYR A C 1
ATOM 714 O O . TYR A 1 86 ? 19.111 -1.655 -5.354 1.00 91.81 86 TYR A O 1
ATOM 722 N N . GLY A 1 87 ? 17.915 -1.883 -3.464 1.00 91.31 87 GLY A N 1
ATOM 723 C CA . GLY A 1 87 ? 18.472 -0.737 -2.754 1.00 91.31 87 GLY A CA 1
ATOM 724 C C . GLY A 1 87 ? 17.863 0.616 -3.137 1.00 91.31 87 GLY A C 1
ATOM 725 O O . GLY A 1 87 ? 17.201 0.789 -4.159 1.00 91.31 87 GLY A O 1
ATOM 726 N N . GLU A 1 88 ? 18.165 1.623 -2.318 1.00 93.56 88 GLU A N 1
ATOM 727 C CA . GLU A 1 88 ? 17.528 2.948 -2.349 1.00 93.56 88 GLU A CA 1
ATOM 728 C C . GLU A 1 88 ? 17.661 3.705 -3.680 1.00 93.56 88 GLU A C 1
ATOM 730 O O . GLU A 1 88 ? 16.752 4.424 -4.096 1.00 93.56 88 GLU A O 1
ATOM 735 N N . VAL A 1 89 ? 18.788 3.565 -4.388 1.00 95.50 89 VAL A N 1
ATOM 736 C CA . VAL A 1 89 ? 18.975 4.239 -5.688 1.00 95.50 89 VAL A CA 1
ATOM 737 C C . VAL A 1 89 ? 17.963 3.725 -6.709 1.00 95.50 89 VAL A C 1
ATOM 739 O O . VAL A 1 89 ? 17.373 4.525 -7.436 1.00 95.50 89 VAL A O 1
ATOM 742 N N . PHE A 1 90 ? 17.745 2.411 -6.729 1.00 94.94 90 PHE A N 1
ATOM 743 C CA . PHE A 1 90 ? 16.776 1.768 -7.602 1.00 94.94 90 PHE A CA 1
ATOM 744 C C . PHE A 1 90 ? 15.353 2.178 -7.215 1.00 94.94 90 PHE A C 1
ATOM 746 O O . PHE A 1 90 ? 14.584 2.622 -8.067 1.00 94.94 90 PHE A O 1
ATOM 753 N N . THR A 1 91 ? 15.030 2.121 -5.919 1.00 94.88 91 THR A N 1
ATOM 754 C CA . THR A 1 91 ? 13.720 2.511 -5.377 1.00 94.88 91 THR A CA 1
ATOM 755 C C . THR A 1 91 ? 13.356 3.944 -5.734 1.00 94.88 91 THR A C 1
ATOM 757 O O . THR A 1 91 ? 12.233 4.199 -6.158 1.00 94.88 91 THR A O 1
ATOM 760 N N . ARG A 1 92 ? 14.299 4.890 -5.649 1.00 96.31 92 ARG A N 1
ATOM 761 C CA . ARG A 1 92 ? 14.046 6.285 -6.044 1.00 96.31 92 ARG A CA 1
ATOM 762 C C . ARG A 1 92 ? 13.696 6.427 -7.523 1.00 96.31 92 ARG A C 1
ATOM 764 O O . ARG A 1 92 ? 12.805 7.203 -7.850 1.00 96.31 92 ARG A O 1
ATOM 771 N N . GLN A 1 93 ? 14.360 5.687 -8.411 1.00 97.12 93 GLN A N 1
ATOM 772 C CA . GLN A 1 93 ? 14.039 5.706 -9.844 1.00 97.12 93 GLN A CA 1
ATOM 773 C C . GLN A 1 93 ? 12.670 5.074 -10.123 1.00 97.12 93 GLN A C 1
ATOM 775 O O . GLN A 1 93 ? 11.898 5.609 -10.915 1.00 97.12 93 GLN A O 1
ATOM 780 N N . PHE A 1 94 ? 12.356 3.978 -9.429 1.00 95.69 94 PHE A N 1
ATOM 781 C CA . PHE A 1 94 ? 11.048 3.327 -9.454 1.00 95.69 94 PHE A CA 1
ATOM 782 C C . PHE A 1 94 ? 9.923 4.283 -9.014 1.00 95.69 94 PHE A C 1
ATOM 784 O O . PHE A 1 94 ? 8.960 4.475 -9.757 1.00 95.69 94 PHE A O 1
ATOM 791 N N . VAL A 1 95 ? 10.069 4.935 -7.853 1.00 96.56 95 VAL A N 1
ATOM 792 C CA . VAL A 1 95 ? 9.077 5.888 -7.326 1.00 96.56 95 VAL A CA 1
ATOM 793 C C . VAL A 1 95 ? 8.944 7.104 -8.243 1.00 96.56 95 VAL A C 1
ATOM 795 O O . VAL A 1 95 ? 7.828 7.524 -8.530 1.00 96.56 95 VAL A O 1
ATOM 798 N N . ALA A 1 96 ? 10.052 7.649 -8.755 1.00 96.69 96 ALA A N 1
ATOM 799 C CA . ALA A 1 96 ? 10.004 8.779 -9.682 1.00 96.69 96 ALA A CA 1
ATOM 800 C C . ALA A 1 96 ? 9.213 8.441 -10.956 1.00 96.69 96 ALA A C 1
ATOM 802 O O . ALA A 1 96 ? 8.374 9.231 -11.386 1.00 96.69 96 ALA A O 1
ATOM 803 N N . GLN A 1 97 ? 9.424 7.247 -11.522 1.00 96.75 97 GLN A N 1
ATOM 804 C CA . GLN A 1 97 ? 8.666 6.791 -12.686 1.00 96.75 97 GLN A CA 1
ATOM 805 C C . GLN A 1 97 ? 7.174 6.624 -12.373 1.00 96.75 97 GLN A C 1
ATOM 807 O O . GLN A 1 97 ? 6.330 7.006 -13.183 1.00 96.75 97 GLN A O 1
ATOM 812 N N . ALA A 1 98 ? 6.848 6.043 -11.220 1.00 96.50 98 ALA A N 1
ATOM 813 C CA . ALA A 1 98 ? 5.477 5.877 -10.759 1.00 96.50 98 ALA A CA 1
ATOM 814 C C . ALA A 1 98 ? 4.736 7.219 -10.650 1.00 96.50 98 ALA A C 1
ATOM 816 O O . ALA A 1 98 ? 3.652 7.375 -11.207 1.00 96.50 98 ALA A O 1
ATOM 817 N N . VAL A 1 99 ? 5.351 8.203 -9.989 1.00 96.81 99 VAL A N 1
ATOM 818 C CA . VAL A 1 99 ? 4.790 9.552 -9.825 1.00 96.81 99 VAL A CA 1
ATOM 819 C C . VAL A 1 99 ? 4.584 10.235 -11.179 1.00 96.81 99 VAL A C 1
ATOM 821 O O . VAL A 1 99 ? 3.510 10.782 -11.420 1.00 96.81 99 VAL A O 1
ATOM 824 N N . GLU A 1 100 ? 5.558 10.146 -12.093 1.00 96.62 100 GLU A N 1
ATOM 825 C CA . GLU A 1 100 ? 5.431 10.702 -13.448 1.00 96.62 100 GLU A CA 1
ATOM 826 C C . GLU A 1 100 ? 4.238 10.094 -14.206 1.00 96.62 100 GLU A C 1
ATOM 828 O O . GLU A 1 100 ? 3.510 10.793 -14.913 1.00 96.62 100 GLU A O 1
ATOM 833 N N . LEU A 1 101 ? 4.016 8.786 -14.069 1.00 95.50 101 LEU A N 1
ATOM 834 C CA . LEU A 1 101 ? 2.914 8.095 -14.733 1.00 95.50 101 LEU A CA 1
ATOM 835 C C . LEU A 1 101 ? 1.556 8.400 -14.097 1.00 95.50 101 LEU A C 1
ATOM 837 O O . LEU A 1 101 ? 0.593 8.579 -14.841 1.00 95.50 101 LEU A O 1
ATOM 841 N N . PHE A 1 102 ? 1.471 8.537 -12.772 1.00 95.81 102 PHE A N 1
ATOM 842 C CA . PHE A 1 102 ? 0.252 9.033 -12.127 1.00 95.81 102 PHE A CA 1
ATOM 843 C C . PHE A 1 102 ? -0.092 10.443 -12.598 1.00 95.81 102 PHE A C 1
ATOM 845 O O . PHE A 1 102 ? -1.229 10.690 -12.982 1.00 95.81 102 PHE A O 1
ATOM 852 N N . GLN A 1 103 ? 0.893 11.340 -12.682 1.00 95.25 103 GLN A N 1
ATOM 853 C CA . GLN A 1 103 ? 0.673 12.691 -13.196 1.00 95.25 103 GLN A CA 1
ATOM 854 C C . GLN A 1 103 ? 0.203 12.677 -14.659 1.00 95.25 103 GLN A C 1
ATOM 856 O O . GLN A 1 103 ? -0.626 13.486 -15.072 1.00 95.25 103 GLN A O 1
ATOM 861 N N . LYS A 1 104 ? 0.694 11.746 -15.483 1.00 93.81 104 LYS A N 1
ATOM 862 C CA . LYS A 1 104 ? 0.158 11.561 -16.841 1.00 93.81 104 LYS A CA 1
ATOM 863 C C . LYS A 1 104 ? -1.283 11.054 -16.817 1.00 93.81 104 LYS A C 1
ATOM 865 O O . LYS A 1 104 ? -2.087 11.555 -17.595 1.00 93.81 104 LYS A O 1
ATOM 870 N N . ALA A 1 105 ? -1.615 10.107 -15.941 1.00 91.69 105 ALA A N 1
ATOM 871 C CA . ALA A 1 105 ? -2.971 9.580 -15.806 1.00 91.69 105 ALA A CA 1
ATOM 872 C C . ALA A 1 105 ? -3.972 10.666 -15.368 1.00 91.69 105 ALA A C 1
ATOM 874 O O . ALA A 1 105 ? -5.038 10.764 -15.970 1.00 91.69 105 ALA A O 1
ATOM 875 N N . GLU A 1 106 ? -3.591 11.535 -14.426 1.00 92.50 106 GLU A N 1
ATOM 876 C CA . GLU A 1 106 ? -4.370 12.712 -13.998 1.00 92.50 106 GLU A CA 1
ATOM 877 C C . GLU A 1 106 ? -4.796 13.604 -15.168 1.00 92.50 106 GLU A C 1
ATOM 879 O O . GLU A 1 106 ? -5.926 14.074 -15.225 1.00 92.50 106 GLU A O 1
ATOM 884 N N . ASN A 1 107 ? -3.893 13.833 -16.125 1.00 89.19 107 ASN A N 1
ATOM 885 C CA . ASN A 1 107 ? -4.163 14.697 -17.276 1.00 89.19 107 ASN A CA 1
ATOM 886 C C . ASN A 1 107 ? -5.061 14.037 -18.334 1.00 89.19 107 ASN A C 1
ATOM 888 O O . ASN A 1 107 ? -5.580 14.723 -19.215 1.00 89.19 107 ASN A O 1
ATOM 892 N N . LEU A 1 108 ? -5.187 12.709 -18.301 1.00 88.56 108 LEU A N 1
ATOM 893 C CA . LEU A 1 108 ? -5.870 11.923 -19.328 1.00 88.56 108 LEU A CA 1
ATOM 894 C C . LEU A 1 108 ? -7.233 11.396 -18.871 1.00 88.56 108 LEU A C 1
ATOM 896 O O . LEU A 1 108 ? -8.073 11.105 -19.721 1.00 88.56 108 LEU A O 1
ATOM 900 N N . GLN A 1 109 ? -7.453 11.249 -17.563 1.00 86.19 109 GLN A N 1
ATOM 901 C CA . GLN A 1 109 ? -8.654 10.639 -16.998 1.00 86.19 109 GLN A CA 1
ATOM 902 C C . GLN A 1 109 ? -9.270 11.545 -15.921 1.00 86.19 109 GLN A C 1
ATOM 904 O O . GLN A 1 109 ? -8.641 11.767 -14.886 1.00 86.19 109 GLN A O 1
ATOM 909 N N . PRO A 1 110 ? -10.506 12.038 -16.130 1.00 84.06 110 PRO A N 1
ATOM 910 C CA . PRO A 1 110 ? -11.250 12.745 -15.092 1.00 84.06 110 PRO A CA 1
ATOM 911 C C . PRO A 1 110 ? -11.446 11.870 -13.848 1.00 84.06 110 PRO A C 1
ATOM 913 O O . PRO A 1 110 ? -11.729 10.677 -13.976 1.00 84.06 110 PRO A O 1
ATOM 916 N N . GLY A 1 111 ? -11.350 12.461 -12.658 1.00 83.25 111 GLY A N 1
ATOM 917 C CA . GLY A 1 111 ? -11.536 11.766 -11.378 1.00 83.25 111 GLY A CA 1
ATOM 918 C C . GLY A 1 111 ? -10.258 11.191 -10.761 1.00 83.25 111 GLY A C 1
ATOM 919 O O . GLY A 1 111 ? -10.330 10.574 -9.700 1.00 83.25 111 GLY A O 1
ATOM 920 N N . LEU A 1 112 ? -9.098 11.374 -11.402 1.00 88.44 112 LEU A N 1
ATOM 921 C CA . LEU A 1 112 ? -7.793 11.004 -10.842 1.00 88.44 112 LEU A CA 1
ATOM 922 C C . LEU A 1 112 ? -7.012 12.205 -10.298 1.00 88.44 112 LEU A C 1
ATOM 924 O O . LEU A 1 112 ? -5.857 12.041 -9.916 1.00 88.44 112 LEU A O 1
ATOM 928 N N . GLU A 1 113 ? -7.596 13.403 -10.274 1.00 93.06 113 GLU A N 1
ATOM 929 C CA . GLU A 1 113 ? -6.904 14.646 -9.941 1.00 93.06 113 GLU A CA 1
ATOM 930 C C . GLU A 1 113 ? -6.172 14.554 -8.591 1.00 93.06 113 GLU A C 1
ATOM 932 O O . GLU A 1 113 ? -6.742 14.198 -7.561 1.00 93.06 113 GLU A O 1
ATOM 937 N N . GLY A 1 114 ? -4.879 14.892 -8.597 1.00 92.38 114 GLY A N 1
ATOM 938 C CA . GLY A 1 114 ? -4.038 14.876 -7.401 1.00 92.38 114 GLY A CA 1
ATOM 939 C C . GLY A 1 114 ? -3.544 13.495 -6.959 1.00 92.38 114 GLY A C 1
ATOM 940 O O . GLY A 1 114 ? -2.838 13.421 -5.952 1.00 92.38 114 GLY A O 1
ATOM 941 N N . LEU A 1 115 ? -3.844 12.412 -7.685 1.00 93.19 115 LEU A N 1
ATOM 942 C CA . LEU A 1 115 ? -3.414 11.052 -7.346 1.00 93.19 115 LEU A CA 1
ATOM 943 C C . LEU A 1 115 ? -1.894 10.910 -7.144 1.00 93.19 115 LEU A C 1
ATOM 945 O O . LEU A 1 115 ? -1.464 10.231 -6.219 1.00 93.19 115 LEU A O 1
ATOM 949 N N . SER A 1 116 ? -1.068 11.556 -7.960 1.00 95.50 116 SER A N 1
ATOM 950 C CA . SER A 1 116 ? 0.398 11.568 -7.861 1.00 95.50 116 SER A CA 1
ATOM 951 C C . SER A 1 116 ? 0.893 12.197 -6.554 1.00 95.50 116 SER A C 1
ATOM 953 O O . SER A 1 116 ? 1.795 11.655 -5.901 1.00 95.50 116 SER A O 1
ATOM 955 N N . ASN A 1 117 ? 0.265 13.298 -6.131 1.00 95.75 117 ASN A N 1
ATOM 956 C CA . ASN A 1 117 ? 0.549 13.960 -4.860 1.00 95.75 117 ASN A CA 1
ATOM 957 C C . ASN A 1 117 ? 0.081 13.092 -3.690 1.00 95.75 117 ASN A C 1
ATOM 959 O O . ASN A 1 117 ? 0.848 12.869 -2.755 1.00 95.75 117 ASN A O 1
ATOM 963 N N . THR A 1 118 ? -1.131 12.540 -3.772 1.00 95.88 118 THR A N 1
ATOM 964 C CA . THR A 1 118 ? -1.699 11.631 -2.767 1.00 95.88 118 THR A CA 1
ATOM 965 C C . THR A 1 118 ? -0.856 10.365 -2.613 1.00 95.88 118 THR A C 1
ATOM 967 O O . THR A 1 118 ? -0.564 9.936 -1.500 1.00 95.88 118 THR A O 1
ATOM 970 N N . PHE A 1 119 ? -0.382 9.790 -3.718 1.00 96.56 119 PHE A N 1
ATOM 971 C CA . PHE A 1 119 ? 0.513 8.639 -3.705 1.00 96.56 119 PHE A CA 1
ATOM 972 C C . PHE A 1 119 ? 1.829 8.967 -2.999 1.00 96.56 119 PHE A C 1
ATOM 974 O O . PHE A 1 119 ? 2.228 8.255 -2.079 1.00 96.56 119 PHE A O 1
ATOM 981 N N . SER A 1 120 ? 2.482 10.070 -3.378 1.00 97.00 120 SER A N 1
ATOM 982 C CA . SER A 1 120 ? 3.729 10.513 -2.740 1.00 97.00 120 SER A CA 1
ATOM 983 C C . SER A 1 120 ? 3.540 10.785 -1.245 1.00 97.00 120 SER A C 1
ATOM 985 O O . SER A 1 120 ? 4.377 10.386 -0.433 1.00 97.00 120 SER A O 1
ATOM 987 N N . PHE A 1 121 ? 2.415 11.404 -0.880 1.00 97.12 121 PHE A 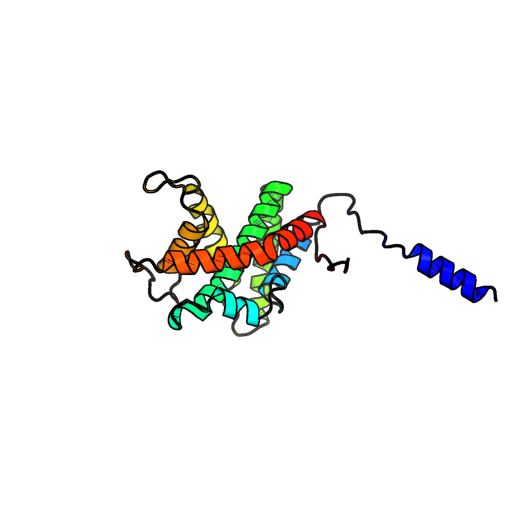N 1
ATOM 988 C CA . PHE A 1 121 ? 2.025 11.657 0.502 1.00 97.12 121 PHE A CA 1
ATOM 989 C C . PHE A 1 121 ? 1.938 10.357 1.308 1.00 97.12 121 PHE A C 1
ATOM 991 O O . PHE A 1 121 ? 2.591 10.241 2.347 1.00 97.12 121 PHE A O 1
ATOM 998 N N . TRP A 1 122 ? 1.203 9.352 0.825 1.00 97.81 122 TRP A N 1
ATOM 999 C CA . TRP A 1 122 ? 1.071 8.085 1.545 1.00 97.81 122 TRP A CA 1
ATOM 1000 C C . TRP A 1 122 ? 2.378 7.300 1.607 1.00 97.81 122 TRP A C 1
ATOM 1002 O O . TRP A 1 122 ? 2.704 6.764 2.663 1.00 97.81 122 TRP A O 1
ATOM 1012 N N . MET A 1 123 ? 3.171 7.278 0.529 1.00 96.69 123 MET A N 1
ATOM 1013 C CA . MET A 1 123 ? 4.484 6.623 0.549 1.00 96.69 123 MET A CA 1
ATOM 1014 C C . MET A 1 123 ? 5.408 7.218 1.617 1.00 96.69 123 MET A C 1
ATOM 1016 O O . MET A 1 123 ? 6.133 6.463 2.258 1.00 96.69 123 MET A O 1
ATOM 1020 N N . SER A 1 124 ? 5.385 8.542 1.807 1.00 96.00 124 SER A N 1
ATOM 1021 C CA . SER A 1 124 ? 6.187 9.218 2.834 1.00 96.00 124 SER A CA 1
ATOM 1022 C C . SER A 1 124 ? 5.677 8.922 4.244 1.00 96.00 124 SER A C 1
ATOM 1024 O O . SER A 1 124 ? 6.451 8.514 5.100 1.00 96.00 124 SER A O 1
ATOM 1026 N N . ASN A 1 125 ? 4.374 9.072 4.495 1.00 96.19 125 ASN A N 1
ATOM 1027 C CA . ASN A 1 125 ? 3.822 8.879 5.841 1.00 96.19 125 ASN A CA 1
ATOM 1028 C C . ASN A 1 125 ? 3.911 7.416 6.311 1.00 96.19 125 ASN A C 1
ATOM 1030 O O . ASN A 1 125 ? 4.099 7.147 7.500 1.00 96.19 125 ASN A O 1
ATOM 1034 N N . LEU A 1 126 ? 3.807 6.454 5.389 1.00 95.00 126 LEU A N 1
ATOM 1035 C CA . LEU A 1 126 ? 4.021 5.040 5.701 1.00 95.00 126 LEU A CA 1
ATOM 1036 C C . LEU A 1 126 ? 5.501 4.731 5.975 1.00 95.00 126 LEU A C 1
ATOM 1038 O O . LEU A 1 126 ? 5.781 3.951 6.885 1.00 95.00 126 LEU A O 1
ATOM 1042 N N . ASP A 1 127 ? 6.447 5.373 5.277 1.00 92.62 127 ASP A N 1
ATOM 1043 C CA . ASP A 1 127 ? 7.871 5.291 5.637 1.00 92.62 127 ASP A CA 1
ATOM 1044 C C . ASP A 1 127 ? 8.123 5.855 7.039 1.00 92.62 127 ASP A C 1
ATOM 1046 O O . ASP A 1 127 ? 8.762 5.194 7.855 1.00 92.62 127 ASP A O 1
ATOM 1050 N N . ASP A 1 128 ? 7.583 7.029 7.364 1.00 89.56 128 ASP A N 1
ATOM 1051 C CA . ASP A 1 128 ? 7.753 7.648 8.685 1.00 89.56 128 ASP A CA 1
ATOM 1052 C C . ASP A 1 128 ? 7.188 6.757 9.805 1.00 89.56 128 ASP A C 1
ATOM 1054 O O . ASP A 1 128 ? 7.776 6.630 10.889 1.00 89.56 128 ASP A O 1
ATOM 1058 N N . SER A 1 129 ? 6.093 6.048 9.511 1.00 87.75 129 SER A N 1
ATOM 1059 C CA . SER A 1 129 ? 5.477 5.075 10.419 1.00 87.75 129 SER A CA 1
ATOM 1060 C C . SER A 1 129 ? 6.400 3.887 10.731 1.00 87.75 129 SER A C 1
ATOM 1062 O O . SER A 1 129 ? 6.239 3.242 11.768 1.00 87.75 129 SER A O 1
ATOM 1064 N N . THR A 1 130 ? 7.413 3.594 9.901 1.00 84.25 130 THR A N 1
ATOM 1065 C CA . THR A 1 130 ? 8.372 2.502 10.173 1.00 84.25 130 THR A CA 1
ATOM 1066 C C . THR A 1 130 ? 9.240 2.756 11.400 1.00 84.25 130 THR A C 1
ATOM 1068 O O . THR A 1 130 ? 9.689 1.804 12.037 1.00 84.25 130 THR A O 1
ATOM 1071 N N . SER A 1 131 ? 9.396 4.019 11.815 1.00 78.25 131 SER A N 1
ATOM 1072 C CA . SER A 1 131 ? 10.068 4.393 13.068 1.00 78.25 131 SER A CA 1
ATOM 1073 C C . SER A 1 131 ? 9.392 3.813 14.321 1.00 78.25 131 SER A C 1
ATOM 1075 O O . SER A 1 131 ? 9.906 3.929 15.435 1.00 78.25 131 SER A O 1
ATOM 1077 N N . HIS A 1 132 ? 8.203 3.230 14.168 1.00 76.38 132 HIS A N 1
ATOM 1078 C CA . HIS A 1 132 ? 7.416 2.629 15.237 1.00 76.38 132 HIS A CA 1
ATOM 1079 C C . HIS A 1 132 ? 7.435 1.094 15.233 1.00 76.38 132 HIS A C 1
ATOM 1081 O O . HIS A 1 132 ? 6.895 0.488 16.158 1.00 76.38 132 HIS A O 1
ATOM 1087 N N . VAL A 1 133 ? 8.088 0.462 14.253 1.00 78.44 133 VAL A N 1
ATOM 1088 C CA . VAL A 1 133 ? 8.275 -0.996 14.212 1.00 78.44 133 VAL A CA 1
ATOM 1089 C C . VAL A 1 133 ? 9.041 -1.470 15.453 1.00 78.44 133 VAL A C 1
ATOM 1091 O O . VAL A 1 133 ? 9.965 -0.806 15.924 1.00 78.44 133 VAL A O 1
ATOM 1094 N N . GLY A 1 134 ? 8.638 -2.615 16.012 1.00 74.94 134 GLY A N 1
ATOM 1095 C CA . GLY A 1 134 ? 9.231 -3.184 17.227 1.00 74.94 134 GLY A CA 1
ATOM 1096 C C . GLY A 1 134 ? 8.746 -2.552 18.537 1.00 74.94 134 GLY A C 1
ATOM 1097 O O . GLY A 1 134 ? 9.176 -2.971 19.617 1.00 74.94 134 GLY A O 1
ATOM 1098 N N . LYS A 1 135 ? 7.843 -1.559 18.487 1.00 80.06 135 LYS A N 1
ATOM 1099 C CA . LYS A 1 135 ? 7.188 -1.032 19.691 1.00 80.06 135 LYS A CA 1
ATOM 1100 C C . LYS A 1 135 ? 6.290 -2.091 20.327 1.00 80.06 135 LYS A C 1
ATOM 1102 O O . LYS A 1 135 ? 5.625 -2.871 19.647 1.00 80.06 135 LYS A O 1
ATOM 1107 N N . LYS A 1 136 ? 6.254 -2.077 21.661 1.00 81.31 136 LYS A N 1
ATOM 1108 C CA . LYS A 1 136 ? 5.469 -3.015 22.465 1.00 81.31 136 LYS A CA 1
ATOM 1109 C C . LYS A 1 136 ? 4.410 -2.293 23.287 1.00 81.31 136 LYS A C 1
ATOM 1111 O O . LYS A 1 136 ? 4.703 -1.255 23.878 1.00 81.31 136 LYS A O 1
ATOM 1116 N N . PHE A 1 137 ? 3.223 -2.881 23.381 1.00 74.94 137 PHE A N 1
ATOM 1117 C CA . PHE A 1 137 ? 2.172 -2.503 24.322 1.00 74.94 137 PHE A CA 1
ATOM 1118 C C . PHE A 1 137 ? 1.888 -3.700 25.224 1.00 74.94 137 PHE A C 1
ATOM 1120 O O . PHE A 1 137 ? 1.697 -4.809 24.734 1.00 74.94 137 PHE A O 1
ATOM 1127 N N . GLU A 1 138 ? 1.962 -3.502 26.542 1.00 81.25 138 GLU A N 1
ATOM 1128 C CA . GLU A 1 138 ? 1.792 -4.584 27.531 1.00 81.25 138 GLU A CA 1
ATOM 1129 C C . GLU A 1 138 ? 2.696 -5.813 27.275 1.00 81.25 138 GLU A C 1
ATOM 1131 O O . GLU A 1 138 ? 2.355 -6.952 27.574 1.00 81.25 138 GLU A O 1
ATOM 1136 N N . GLY A 1 139 ? 3.888 -5.581 26.714 1.00 80.00 139 GLY A N 1
ATOM 1137 C CA . GLY A 1 139 ? 4.864 -6.631 26.403 1.00 80.00 139 GLY A CA 1
ATOM 1138 C C . GLY A 1 139 ? 4.649 -7.347 25.064 1.00 80.00 139 GLY A C 1
ATOM 1139 O O . GLY A 1 139 ? 5.542 -8.085 24.643 1.00 80.00 139 GLY A O 1
ATOM 1140 N N . LEU A 1 140 ? 3.541 -7.085 24.367 1.00 77.75 140 LEU A N 1
ATOM 1141 C CA . LEU A 1 140 ? 3.254 -7.610 23.032 1.00 77.75 140 LEU A CA 1
ATOM 1142 C C . LEU A 1 140 ? 3.711 -6.626 21.958 1.00 77.75 140 LEU A C 1
ATOM 1144 O O . LEU A 1 140 ? 3.501 -5.421 22.081 1.00 77.75 140 LEU A O 1
ATOM 1148 N N . GLU A 1 141 ? 4.353 -7.137 20.912 1.00 79.88 141 GLU A N 1
ATOM 1149 C CA . GLU A 1 141 ? 4.727 -6.331 19.751 1.00 79.88 141 GLU A CA 1
ATOM 1150 C C . GLU A 1 141 ? 3.480 -5.959 18.950 1.00 79.88 141 GLU A C 1
ATOM 1152 O O . GLU A 1 141 ? 2.644 -6.811 18.646 1.00 79.88 141 GLU A O 1
ATOM 1157 N N . ILE A 1 142 ? 3.350 -4.671 18.641 1.00 83.75 142 ILE A N 1
ATOM 1158 C CA . ILE A 1 142 ? 2.227 -4.163 17.860 1.00 83.75 142 ILE A CA 1
ATOM 1159 C C . ILE A 1 142 ? 2.546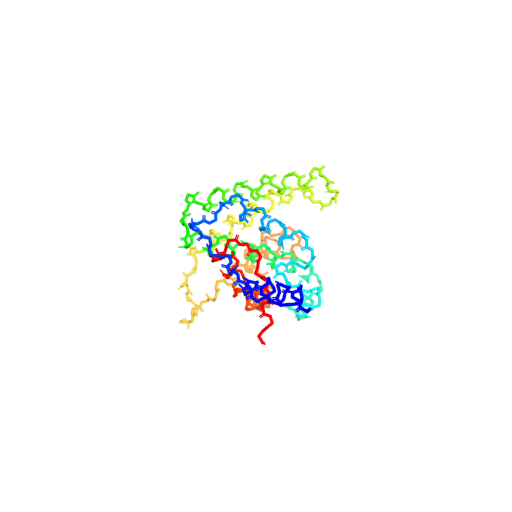 -4.376 16.372 1.00 83.75 142 ILE A C 1
ATOM 1161 O O . ILE A 1 142 ? 3.601 -3.915 15.924 1.00 83.75 142 ILE A O 1
ATOM 1165 N N . PRO A 1 143 ? 1.662 -5.023 15.588 1.00 88.31 143 PRO A N 1
ATOM 1166 C CA . PRO A 1 143 ? 1.851 -5.161 14.146 1.00 88.31 143 PRO A CA 1
ATOM 1167 C C . PRO A 1 143 ? 1.986 -3.802 13.454 1.00 88.31 143 PRO A C 1
ATOM 1169 O O . PRO A 1 143 ? 1.320 -2.836 13.835 1.00 88.31 143 PRO A O 1
ATOM 1172 N N . PHE A 1 144 ? 2.804 -3.729 12.398 1.00 91.94 144 PHE A N 1
ATOM 1173 C CA . PHE A 1 144 ? 2.975 -2.491 11.628 1.00 91.94 144 PHE A CA 1
ATOM 1174 C C . PHE A 1 144 ? 1.638 -1.951 11.102 1.00 91.94 144 PHE A C 1
ATOM 1176 O O . PHE A 1 144 ? 1.422 -0.744 11.050 1.00 91.94 144 PHE A O 1
ATOM 1183 N N . GLU A 1 145 ? 0.718 -2.845 10.756 1.00 95.62 145 GLU A N 1
ATOM 1184 C CA . GLU A 1 145 ? -0.587 -2.526 10.189 1.00 95.62 145 GLU A CA 1
ATOM 1185 C C . GLU A 1 145 ? -1.453 -1.691 11.131 1.00 95.62 145 GLU A C 1
ATOM 1187 O O . GLU A 1 145 ? -2.276 -0.920 10.651 1.00 95.62 145 GLU A O 1
ATOM 1192 N N . VAL A 1 146 ? -1.230 -1.764 12.447 1.00 94.31 146 VAL A N 1
ATOM 1193 C CA . VAL A 1 146 ? -1.892 -0.873 13.413 1.00 94.31 146 VAL A CA 1
ATOM 1194 C C . VAL A 1 146 ? -1.372 0.558 13.271 1.00 94.31 146 VAL A C 1
ATOM 1196 O O . VAL A 1 146 ? -2.160 1.500 13.257 1.00 94.31 146 VAL A O 1
ATOM 1199 N N . PHE A 1 147 ? -0.060 0.739 13.089 1.00 93.12 147 PHE A N 1
ATOM 1200 C CA . PHE A 1 147 ? 0.512 2.062 12.821 1.00 93.12 147 PHE A CA 1
ATOM 1201 C C . PHE A 1 147 ? 0.061 2.599 11.462 1.00 93.12 147 PHE A C 1
ATOM 1203 O O . PHE A 1 147 ? -0.313 3.764 11.372 1.00 93.12 147 PHE A O 1
ATOM 1210 N N . ALA A 1 148 ? 0.022 1.754 10.427 1.00 95.38 148 ALA A N 1
ATOM 1211 C CA . ALA A 1 148 ? -0.515 2.137 9.124 1.00 95.38 148 ALA A CA 1
ATOM 1212 C C . ALA A 1 148 ? -1.992 2.555 9.222 1.00 95.38 148 ALA A C 1
ATOM 1214 O O . ALA A 1 148 ? -2.369 3.595 8.686 1.00 95.38 148 ALA A O 1
ATOM 1215 N N . ALA A 1 149 ? -2.814 1.794 9.952 1.00 96.94 149 ALA A N 1
ATOM 1216 C CA . ALA A 1 149 ? -4.217 2.115 10.186 1.00 96.94 149 ALA A CA 1
ATOM 1217 C C . ALA A 1 149 ? -4.392 3.463 10.897 1.00 96.94 149 ALA A C 1
ATOM 1219 O O . ALA A 1 149 ? -5.202 4.270 10.451 1.00 96.94 149 ALA A O 1
ATOM 1220 N N . TRP A 1 150 ? -3.615 3.751 11.947 1.00 95.25 150 TRP A N 1
ATOM 1221 C CA . TRP A 1 150 ? -3.617 5.075 12.582 1.00 95.25 150 TRP A CA 1
ATOM 1222 C C . TRP A 1 150 ? -3.241 6.184 11.602 1.00 95.25 150 TRP A C 1
ATOM 1224 O O . TRP A 1 150 ? -3.931 7.198 11.531 1.00 95.25 150 TRP A O 1
ATOM 1234 N N . THR A 1 151 ? -2.181 5.984 10.822 1.00 95.75 151 THR A N 1
ATOM 1235 C CA . THR A 1 151 ? -1.733 6.949 9.815 1.00 95.75 151 THR A CA 1
ATOM 1236 C C . THR A 1 151 ? -2.847 7.259 8.815 1.00 95.75 151 THR A C 1
ATOM 1238 O O . THR A 1 151 ? -3.131 8.429 8.571 1.00 95.75 151 THR A O 1
ATOM 1241 N N . PHE A 1 152 ? -3.547 6.246 8.302 1.00 97.69 152 PHE A N 1
ATOM 1242 C CA . PHE A 1 152 ? -4.694 6.454 7.418 1.00 97.69 152 PHE A CA 1
ATOM 1243 C C . PHE A 1 152 ? -5.861 7.158 8.118 1.00 97.69 152 PHE A C 1
ATOM 1245 O O . PHE A 1 152 ? -6.343 8.185 7.643 1.00 97.69 152 PHE A O 1
ATOM 1252 N N . LEU A 1 153 ? -6.277 6.654 9.281 1.00 97.38 153 LEU A N 1
ATOM 1253 C CA . LEU A 1 153 ? -7.428 7.169 10.022 1.00 97.38 153 LEU A CA 1
ATOM 1254 C C . LEU A 1 153 ? -7.268 8.638 10.422 1.00 97.38 153 LEU A C 1
ATOM 1256 O O . LEU A 1 153 ? -8.254 9.374 10.392 1.00 97.38 153 LEU A O 1
ATOM 1260 N N . PHE A 1 154 ? -6.063 9.061 10.804 1.00 96.31 154 PHE A N 1
ATOM 1261 C CA . PHE A 1 154 ? -5.819 10.409 11.314 1.00 96.31 154 PHE A CA 1
ATOM 1262 C C . PHE A 1 154 ? -5.453 11.426 10.238 1.00 96.31 154 PHE A C 1
ATOM 1264 O O . PHE A 1 154 ? -5.698 12.618 10.449 1.00 96.31 154 PHE A O 1
ATOM 1271 N N . LEU A 1 155 ? -4.863 10.985 9.124 1.00 96.50 155 LEU A N 1
ATOM 1272 C CA . LEU A 1 155 ? -4.339 11.883 8.095 1.00 96.50 155 LEU A CA 1
ATOM 1273 C C . LEU A 1 155 ? -5.205 11.969 6.839 1.00 96.50 155 LEU A C 1
ATOM 1275 O O . LEU A 1 155 ? -5.072 12.949 6.111 1.00 96.50 155 LEU A O 1
ATOM 1279 N N . ASP A 1 156 ? -6.086 11.001 6.586 1.00 96.12 156 ASP A N 1
ATOM 1280 C CA . ASP A 1 156 ? -7.015 11.084 5.459 1.00 96.12 156 ASP A CA 1
ATOM 1281 C C . ASP A 1 156 ? -8.190 12.004 5.804 1.00 96.12 156 ASP A C 1
ATOM 1283 O O . ASP A 1 156 ? -8.933 11.732 6.743 1.00 96.12 156 ASP A O 1
ATOM 1287 N N . GLU A 1 157 ? -8.390 13.072 5.031 1.00 93.81 157 GLU A N 1
ATOM 1288 C CA . GLU A 1 157 ? -9.530 13.987 5.176 1.00 93.81 157 GLU A CA 1
ATOM 1289 C C . GLU A 1 157 ? -10.885 13.306 4.942 1.00 93.81 157 GLU A C 1
ATOM 1291 O O . GLU A 1 157 ? -11.893 13.749 5.493 1.00 93.81 157 GLU A O 1
ATOM 1296 N N . GLY A 1 158 ? -10.915 12.218 4.167 1.00 92.56 158 GLY A N 1
ATOM 1297 C CA . GLY A 1 158 ? -12.101 11.386 3.973 1.00 92.56 158 GLY A CA 1
ATOM 1298 C C . GLY A 1 158 ? -12.431 10.502 5.177 1.00 92.56 158 GLY A C 1
ATOM 1299 O O . GLY A 1 158 ? -13.552 10.007 5.284 1.00 92.56 158 GLY A O 1
ATOM 1300 N N . SER A 1 159 ? -11.492 10.319 6.111 1.00 95.31 159 SER A N 1
ATOM 1301 C CA . SER A 1 159 ? -11.726 9.536 7.320 1.00 95.31 159 SER A CA 1
ATOM 1302 C C . SER A 1 159 ? -12.643 10.289 8.294 1.00 95.31 159 SER A C 1
ATOM 1304 O O . SER A 1 159 ? -12.355 11.436 8.656 1.00 95.31 159 SER A O 1
ATOM 1306 N N . PRO A 1 160 ? -13.666 9.636 8.880 1.00 94.62 160 PRO A N 1
ATOM 1307 C CA . PRO A 1 160 ? -14.441 10.207 9.982 1.00 94.62 160 PRO A CA 1
ATOM 1308 C C . PRO A 1 160 ? -13.595 10.448 11.244 1.00 94.62 160 PRO A C 1
ATOM 1310 O O . PRO A 1 160 ? -14.080 11.056 12.204 1.00 94.62 160 PRO A O 1
ATOM 1313 N N . TYR A 1 161 ? -12.340 9.992 11.263 1.00 95.81 161 TYR A N 1
ATOM 1314 C CA . TYR A 1 161 ? -11.376 10.170 12.347 1.00 95.81 161 TYR A CA 1
ATOM 1315 C C . TYR A 1 161 ? -10.250 11.154 12.022 1.00 95.81 161 TYR A C 1
ATOM 1317 O O . TYR A 1 161 ? -9.333 11.309 12.831 1.00 95.81 161 TYR A O 1
ATOM 1325 N N . TYR A 1 162 ? -10.336 11.868 10.896 1.00 95.88 162 TYR A N 1
ATOM 1326 C CA . TYR A 1 162 ? -9.356 12.880 10.518 1.00 95.88 162 TYR A CA 1
ATOM 1327 C C . TYR A 1 162 ? -9.077 13.859 11.666 1.00 95.88 162 TYR A C 1
ATOM 1329 O O . TYR A 1 162 ? -10.001 14.449 12.238 1.00 95.88 162 TYR A O 1
ATOM 1337 N N . LYS A 1 163 ? -7.794 14.022 12.016 1.00 93.25 163 LYS A N 1
ATOM 1338 C CA . LYS A 1 163 ? -7.306 14.868 13.125 1.00 93.25 163 LYS A CA 1
ATOM 1339 C C . LYS A 1 163 ? -7.893 14.558 14.513 1.00 93.25 163 LYS A C 1
ATOM 1341 O O . LYS A 1 163 ? -7.700 15.349 15.438 1.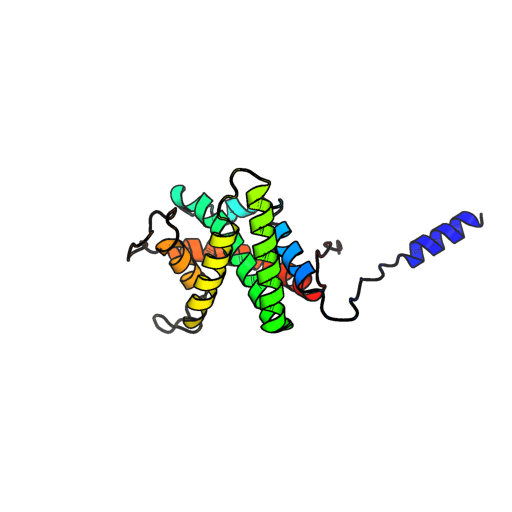00 93.25 163 LYS A O 1
ATOM 1346 N N . LYS A 1 164 ? -8.595 13.437 14.698 1.00 92.12 164 LYS A N 1
ATOM 1347 C CA . LYS A 1 164 ? -9.044 12.994 16.024 1.00 92.12 164 LYS A CA 1
ATOM 1348 C C . LYS A 1 164 ? -7.890 12.349 16.786 1.00 92.12 164 LYS A C 1
ATOM 1350 O O . LYS A 1 164 ? -6.906 11.914 16.204 1.00 92.12 164 LYS A O 1
ATOM 1355 N N . THR A 1 165 ? -8.018 12.295 18.106 1.00 85.94 165 THR A N 1
ATOM 1356 C CA . THR A 1 165 ? -7.048 11.634 18.996 1.00 85.94 165 THR A CA 1
ATOM 1357 C C . THR A 1 165 ? -7.517 10.263 19.473 1.00 85.94 165 THR A C 1
ATOM 1359 O O . THR A 1 165 ? -6.762 9.559 20.132 1.00 85.94 165 THR A O 1
ATOM 1362 N N . ASP A 1 166 ? -8.771 9.912 19.186 1.00 89.19 166 ASP A N 1
ATOM 1363 C CA . ASP A 1 166 ? -9.400 8.654 19.570 1.00 89.19 166 ASP A CA 1
ATOM 1364 C C . ASP A 1 166 ? -10.205 8.109 18.387 1.00 89.19 166 ASP A C 1
ATOM 1366 O O . ASP A 1 166 ? -10.964 8.829 17.727 1.00 89.19 166 ASP A O 1
ATOM 1370 N N . THR A 1 167 ? -9.990 6.831 18.122 1.00 89.25 167 THR A N 1
ATOM 1371 C CA . THR A 1 167 ? -10.545 6.034 17.030 1.00 89.25 167 THR A CA 1
ATOM 1372 C C . THR A 1 167 ? -11.592 5.035 17.512 1.00 89.25 167 THR A C 1
ATOM 1374 O O . THR A 1 167 ? -12.141 4.289 16.705 1.00 89.25 167 THR A O 1
ATOM 1377 N N . ASN A 1 168 ? -11.893 4.992 18.817 1.00 89.06 168 ASN A N 1
ATOM 1378 C CA . ASN A 1 168 ? -12.738 3.970 19.438 1.00 89.06 168 ASN A CA 1
ATOM 1379 C C . ASN A 1 168 ? -12.285 2.542 19.086 1.00 89.06 168 ASN A C 1
ATOM 1381 O O . ASN A 1 168 ? -13.119 1.653 18.918 1.00 89.06 168 ASN A O 1
ATOM 1385 N N . ARG A 1 169 ? -10.968 2.320 18.970 1.00 92.50 169 ARG A N 1
ATOM 1386 C CA . ARG A 1 169 ? -10.344 1.032 18.616 1.00 92.50 169 ARG A CA 1
ATOM 1387 C C . ARG A 1 169 ? -10.600 0.544 17.180 1.00 92.50 169 ARG A C 1
ATOM 1389 O O . ARG A 1 169 ? -10.262 -0.597 16.869 1.00 92.50 169 ARG A O 1
ATOM 1396 N N . ILE A 1 170 ? -11.162 1.370 16.292 1.00 95.81 170 ILE A N 1
ATOM 1397 C CA . ILE A 1 170 ? -11.437 0.962 14.902 1.00 95.81 170 ILE A CA 1
ATOM 1398 C C . ILE A 1 170 ? -10.162 0.674 14.091 1.00 95.81 170 ILE A C 1
ATOM 1400 O O . ILE A 1 170 ? -10.208 -0.054 13.101 1.00 95.81 170 ILE A O 1
ATOM 1404 N N . GLU A 1 171 ? -9.007 1.179 14.534 1.00 94.56 171 GLU A N 1
ATOM 1405 C CA . GLU A 1 171 ? -7.698 0.913 13.940 1.00 94.56 171 GLU A CA 1
ATOM 1406 C C . GLU A 1 171 ? -7.368 -0.577 13.879 1.00 94.56 171 GLU A C 1
ATOM 1408 O O . GLU A 1 171 ? -6.654 -0.991 12.973 1.00 94.56 171 GLU A O 1
ATOM 1413 N N . PHE A 1 172 ? -7.896 -1.397 14.794 1.00 95.12 172 PHE A N 1
ATOM 1414 C CA . PHE A 1 172 ? -7.624 -2.831 14.799 1.00 95.12 172 PHE A CA 1
ATOM 1415 C C . PHE A 1 172 ? -8.387 -3.556 13.689 1.00 95.12 172 PHE A C 1
ATOM 1417 O O . PHE A 1 172 ? -7.832 -4.462 13.071 1.00 95.12 172 PHE A O 1
ATOM 1424 N N . GLU A 1 173 ? -9.613 -3.129 13.379 1.00 96.75 173 GLU A N 1
ATOM 1425 C CA . GLU A 1 173 ? -10.380 -3.685 12.258 1.00 96.75 173 GLU A CA 1
ATOM 1426 C C . GLU A 1 173 ? -9.822 -3.204 10.913 1.00 96.75 173 GLU A C 1
ATOM 1428 O O . GLU A 1 173 ? -9.690 -3.994 9.978 1.00 96.75 173 GLU A O 1
ATOM 1433 N N . VAL A 1 174 ? -9.392 -1.938 10.827 1.00 97.75 174 VAL A N 1
ATOM 1434 C CA . VAL A 1 174 ? -8.680 -1.431 9.641 1.00 97.75 174 VAL A CA 1
ATOM 1435 C C . VAL A 1 174 ? -7.360 -2.186 9.455 1.00 97.75 174 VAL A C 1
ATOM 1437 O O . VAL A 1 174 ? -7.085 -2.679 8.364 1.00 97.75 174 VAL A O 1
ATOM 1440 N N . ALA A 1 175 ? -6.564 -2.359 10.514 1.00 96.88 175 ALA A N 1
ATOM 1441 C CA . ALA A 1 175 ? -5.319 -3.124 10.465 1.00 96.88 175 ALA A CA 1
ATOM 1442 C C . ALA A 1 175 ? -5.557 -4.577 10.041 1.00 96.88 175 ALA A C 1
ATOM 1444 O O . ALA A 1 175 ? -4.804 -5.111 9.230 1.00 96.88 175 ALA A O 1
ATOM 1445 N N . LYS A 1 176 ? -6.627 -5.212 10.530 1.00 97.56 176 LYS A N 1
ATOM 1446 C CA . LYS A 1 176 ? -7.028 -6.557 10.108 1.00 97.56 176 LYS A CA 1
ATOM 1447 C C . LYS A 1 176 ? -7.327 -6.611 8.607 1.00 97.56 176 LYS A C 1
ATOM 1449 O O . LYS A 1 176 ? -6.833 -7.519 7.945 1.00 97.56 176 LYS A O 1
ATOM 1454 N N . ALA A 1 177 ? -8.047 -5.633 8.054 1.00 98.12 177 ALA A N 1
ATOM 1455 C CA . ALA A 1 177 ? -8.286 -5.547 6.611 1.00 98.12 177 ALA A CA 1
ATOM 1456 C C . ALA A 1 177 ? -6.971 -5.420 5.813 1.00 98.12 177 ALA A C 1
ATOM 1458 O O . ALA A 1 177 ? -6.783 -6.110 4.809 1.00 98.12 177 ALA A O 1
ATOM 1459 N N . LEU A 1 178 ? -6.022 -4.603 6.293 1.00 98.06 178 LEU A N 1
ATOM 1460 C CA . LEU A 1 178 ? -4.687 -4.472 5.690 1.00 98.06 178 LEU A CA 1
ATOM 1461 C C . LEU A 1 178 ? -3.891 -5.788 5.747 1.00 98.06 178 LEU A C 1
ATOM 1463 O O . LEU A 1 178 ? -3.240 -6.152 4.765 1.00 98.06 178 LEU A O 1
ATOM 1467 N N . ILE A 1 179 ? -3.956 -6.515 6.869 1.00 97.00 179 ILE A N 1
ATOM 1468 C CA . ILE A 1 179 ? -3.308 -7.824 7.040 1.00 97.00 179 ILE A CA 1
ATOM 1469 C C . ILE A 1 179 ? -3.880 -8.832 6.044 1.00 97.00 179 ILE A C 1
ATOM 1471 O O . ILE A 1 179 ? -3.104 -9.453 5.321 1.00 97.00 179 ILE A O 1
ATOM 1475 N N . LEU A 1 180 ? -5.208 -8.954 5.961 1.00 97.62 180 LEU A N 1
ATOM 1476 C CA . LEU A 1 180 ? -5.874 -9.885 5.043 1.00 97.62 180 LEU A CA 1
ATOM 1477 C C . LEU A 1 180 ? -5.501 -9.594 3.585 1.00 97.62 180 LEU A C 1
ATOM 1479 O O . LEU A 1 180 ? -5.121 -10.503 2.845 1.00 97.62 180 LEU A O 1
ATOM 1483 N N . ALA A 1 181 ? -5.518 -8.318 3.189 1.00 97.44 181 ALA A N 1
ATOM 1484 C CA . ALA A 1 181 ? -5.106 -7.914 1.851 1.00 97.44 181 ALA A CA 1
ATOM 1485 C C . ALA A 1 181 ? -3.634 -8.255 1.578 1.00 97.44 181 ALA A C 1
ATOM 1487 O O . ALA A 1 181 ? -3.318 -8.820 0.531 1.00 97.44 181 ALA A O 1
ATOM 1488 N N . LYS A 1 182 ? -2.727 -7.967 2.523 1.00 96.44 182 LYS A N 1
ATOM 1489 C CA . LYS A 1 182 ? -1.306 -8.331 2.419 1.00 96.44 182 LYS A CA 1
ATOM 1490 C C . LYS A 1 182 ? -1.130 -9.836 2.272 1.00 96.44 182 LYS A C 1
ATOM 1492 O O . LYS A 1 182 ? -0.418 -10.262 1.370 1.00 96.44 182 LYS A O 1
ATOM 1497 N N . GLU A 1 183 ? -1.746 -10.643 3.127 1.00 95.81 183 GLU A N 1
ATOM 1498 C CA . GLU A 1 183 ? -1.628 -12.106 3.084 1.00 95.81 183 GLU A CA 1
ATOM 1499 C C . GLU A 1 183 ? -2.092 -12.675 1.740 1.00 95.81 183 GLU A C 1
ATOM 1501 O O . GLU A 1 183 ? -1.434 -13.560 1.189 1.00 95.81 183 GLU A O 1
ATOM 1506 N N . ALA A 1 184 ? -3.156 -12.105 1.170 1.00 94.88 184 ALA A N 1
ATOM 1507 C CA . ALA A 1 184 ? -3.681 -12.512 -0.126 1.00 94.88 184 ALA A CA 1
ATOM 1508 C C . ALA A 1 184 ? -2.710 -12.249 -1.292 1.00 94.88 184 ALA A C 1
ATOM 1510 O O . ALA A 1 184 ? -2.681 -13.031 -2.244 1.00 94.88 184 ALA A O 1
ATOM 1511 N N . VAL A 1 185 ? -1.901 -11.180 -1.245 1.00 94.19 185 VAL A N 1
ATOM 1512 C CA . VAL A 1 185 ? -1.112 -10.745 -2.418 1.00 94.19 185 VAL A CA 1
ATOM 1513 C C . VAL A 1 185 ? 0.399 -10.703 -2.225 1.00 94.19 185 VAL A C 1
ATOM 1515 O O . VAL A 1 185 ? 1.117 -10.641 -3.221 1.00 94.19 185 VAL A O 1
ATOM 1518 N N . VAL A 1 186 ? 0.931 -10.741 -1.001 1.00 92.62 186 VAL A N 1
ATOM 1519 C CA . VAL A 1 186 ? 2.361 -10.473 -0.742 1.00 92.62 186 VAL A CA 1
ATOM 1520 C C . VAL A 1 186 ? 3.272 -11.438 -1.497 1.00 92.62 186 VAL A C 1
ATOM 1522 O O . VAL A 1 186 ? 4.278 -11.019 -2.059 1.00 92.62 186 VAL A O 1
ATOM 1525 N N . ASN A 1 187 ? 2.877 -12.708 -1.620 1.00 9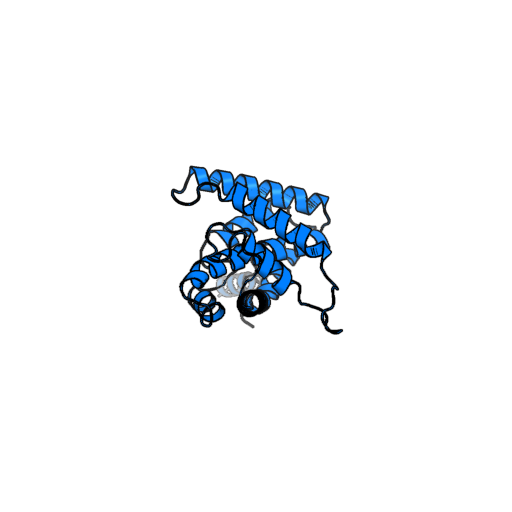0.00 187 ASN A N 1
ATOM 1526 C CA . ASN A 1 187 ? 3.615 -13.696 -2.407 1.00 90.00 187 ASN A CA 1
ATOM 1527 C C . ASN A 1 187 ? 3.623 -13.355 -3.904 1.00 90.00 187 ASN A C 1
ATOM 1529 O O . ASN A 1 187 ? 4.622 -13.580 -4.586 1.00 90.00 187 ASN A O 1
ATOM 1533 N N . ARG A 1 188 ? 2.524 -12.806 -4.430 1.00 89.75 188 ARG A N 1
ATOM 1534 C CA . ARG A 1 188 ? 2.426 -12.352 -5.822 1.00 89.75 188 ARG A CA 1
ATOM 1535 C C . ARG A 1 188 ? 3.279 -11.105 -6.043 1.00 89.75 188 ARG A C 1
ATOM 1537 O O . ARG A 1 188 ? 4.043 -11.081 -7.004 1.00 89.75 188 ARG A O 1
ATOM 1544 N N . ILE A 1 189 ? 3.211 -10.127 -5.137 1.00 90.88 189 ILE A N 1
ATOM 1545 C CA . ILE A 1 189 ? 4.063 -8.928 -5.173 1.00 90.88 189 ILE A CA 1
ATOM 1546 C C . ILE A 1 189 ? 5.538 -9.339 -5.1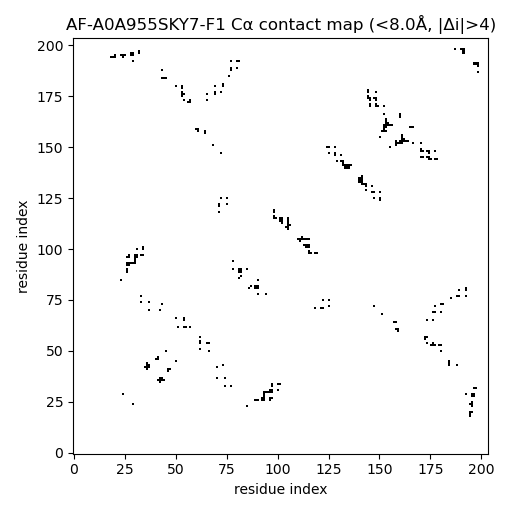28 1.00 90.88 189 ILE A C 1
ATOM 1548 O O . ILE A 1 189 ? 6.308 -8.911 -5.981 1.00 90.88 189 ILE A O 1
ATOM 1552 N N . GLN A 1 190 ? 5.927 -10.223 -4.205 1.00 90.00 190 GLN A N 1
ATOM 1553 C CA . GLN A 1 190 ? 7.299 -10.715 -4.092 1.00 90.00 190 GLN A CA 1
ATOM 1554 C C . GLN A 1 190 ? 7.771 -11.383 -5.385 1.00 90.00 190 GLN A C 1
ATOM 1556 O O . GLN A 1 190 ? 8.838 -11.049 -5.890 1.00 90.00 190 GLN A O 1
ATOM 1561 N N . LYS A 1 191 ? 6.964 -12.269 -5.983 1.00 88.19 191 LYS A N 1
ATOM 1562 C CA . LYS A 1 191 ? 7.316 -12.872 -7.275 1.00 88.19 191 LYS A CA 1
ATOM 1563 C C . LYS A 1 191 ? 7.431 -11.810 -8.377 1.00 88.19 191 LYS A C 1
ATOM 1565 O O . LYS A 1 191 ? 8.355 -11.884 -9.179 1.00 88.19 191 LYS A O 1
ATOM 1570 N N . ALA A 1 192 ? 6.547 -10.813 -8.413 1.00 87.62 192 ALA A N 1
ATOM 1571 C CA . ALA A 1 192 ? 6.615 -9.742 -9.407 1.00 87.62 192 ALA A CA 1
ATOM 1572 C C . ALA A 1 192 ? 7.886 -8.889 -9.261 1.00 87.62 192 ALA A C 1
ATOM 1574 O O . ALA A 1 192 ? 8.526 -8.560 -10.260 1.00 87.62 192 ALA A O 1
ATOM 1575 N N . VAL A 1 193 ? 8.297 -8.600 -8.021 1.00 88.00 193 VAL A N 1
ATOM 1576 C CA . VAL A 1 193 ? 9.604 -8.004 -7.704 1.00 88.00 193 VAL A CA 1
ATOM 1577 C C . VAL A 1 193 ? 10.723 -8.920 -8.197 1.00 88.00 193 VAL A C 1
ATOM 1579 O O . VAL A 1 193 ? 11.667 -8.450 -8.820 1.00 88.00 193 VAL A O 1
ATOM 1582 N N . ASP A 1 194 ? 10.619 -10.227 -7.957 1.00 85.25 194 ASP A N 1
ATOM 1583 C CA . ASP A 1 194 ? 11.695 -11.173 -8.236 1.00 85.25 194 ASP A CA 1
ATOM 1584 C C . ASP A 1 194 ? 11.950 -11.424 -9.718 1.00 85.25 194 ASP A C 1
ATOM 1586 O O . ASP A 1 194 ? 13.112 -11.513 -10.124 1.00 85.25 194 ASP A O 1
ATOM 1590 N N . PHE A 1 195 ? 10.882 -11.531 -10.504 1.00 80.56 195 PHE A N 1
ATOM 1591 C CA . PHE A 1 195 ? 10.934 -11.764 -11.946 1.00 80.56 195 PHE A CA 1
ATOM 1592 C C . PHE A 1 195 ? 10.941 -10.469 -12.757 1.00 80.56 195 PHE A C 1
ATOM 1594 O O . PHE A 1 195 ? 11.223 -10.502 -13.955 1.00 80.56 195 PHE A O 1
ATOM 1601 N N . GLY A 1 196 ? 10.669 -9.336 -12.109 1.00 72.88 196 GLY A N 1
ATOM 1602 C CA . GLY A 1 196 ? 10.641 -8.040 -12.756 1.00 72.88 196 GLY A CA 1
ATOM 1603 C C . GLY A 1 196 ? 9.424 -7.845 -13.650 1.00 72.88 196 GLY A C 1
ATOM 1604 O O . GLY A 1 196 ? 9.601 -7.371 -14.765 1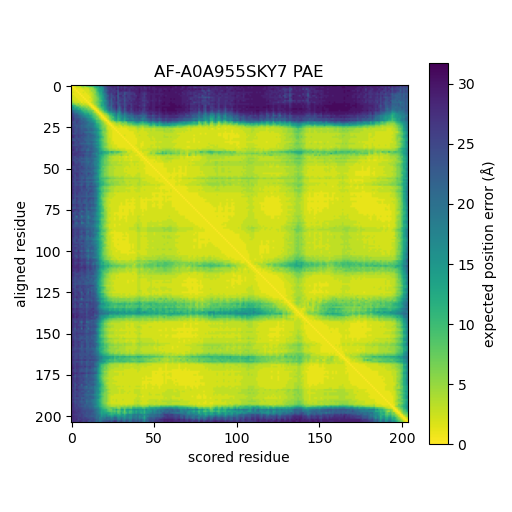.00 72.88 196 GLY A O 1
ATOM 1605 N N . GLY A 1 197 ? 8.221 -8.232 -13.203 1.00 65.44 197 GLY A N 1
ATOM 1606 C CA . GLY A 1 197 ? 6.973 -8.047 -13.955 1.00 65.44 197 GLY A CA 1
ATOM 1607 C C . GLY A 1 197 ? 5.823 -8.988 -13.587 1.00 65.44 197 GLY A C 1
ATOM 1608 O O . GLY A 1 197 ? 5.935 -9.728 -12.609 1.00 65.44 197 GLY A O 1
ATOM 1609 N N . PRO A 1 198 ? 4.703 -8.945 -14.339 1.00 60.84 198 PRO A N 1
ATOM 1610 C CA . PRO A 1 198 ? 3.540 -9.786 -14.082 1.00 60.84 198 PRO A CA 1
ATOM 1611 C C . PRO A 1 198 ? 3.936 -11.258 -14.102 1.00 60.84 198 PRO A C 1
ATOM 1613 O O . PRO A 1 198 ? 4.648 -11.723 -14.992 1.00 60.84 198 PRO A O 1
ATOM 1616 N N . VAL A 1 199 ? 3.457 -11.990 -13.105 1.00 56.09 199 VAL A N 1
ATOM 1617 C CA . VAL A 1 199 ? 3.701 -13.420 -12.975 1.00 56.09 199 VAL A CA 1
ATOM 1618 C C . VAL A 1 199 ? 2.405 -14.090 -13.377 1.00 56.09 199 VAL A C 1
ATOM 1620 O O . VAL A 1 199 ? 1.436 -14.040 -12.623 1.00 56.09 199 VAL A O 1
ATOM 1623 N N . GLU A 1 200 ? 2.367 -14.665 -14.579 1.00 55.59 200 GLU A N 1
ATOM 1624 C CA . GLU A 1 200 ? 1.285 -15.583 -14.924 1.00 55.59 200 GLU A CA 1
ATOM 1625 C C . GLU A 1 200 ? 1.267 -16.674 -13.852 1.00 55.59 200 GLU A C 1
ATOM 1627 O O . GLU A 1 200 ? 2.298 -17.298 -13.566 1.00 55.59 200 GLU A O 1
ATOM 1632 N N . GLU A 1 201 ? 0.115 -16.870 -13.211 1.00 46.97 201 GLU A N 1
ATOM 1633 C CA . GLU A 1 201 ? -0.101 -18.047 -12.386 1.00 46.97 201 GLU A CA 1
ATOM 1634 C C . GLU A 1 201 ? 0.008 -19.245 -13.323 1.00 46.97 201 GLU A C 1
ATOM 1636 O O . GLU A 1 201 ? -0.915 -19.592 -14.058 1.00 46.97 201 GLU A O 1
ATOM 1641 N N . ALA A 1 202 ? 1.196 -19.846 -13.365 1.00 35.38 202 ALA A N 1
ATOM 1642 C CA . ALA A 1 202 ? 1.351 -21.163 -13.931 1.00 35.38 202 ALA A CA 1
ATOM 1643 C C . ALA A 1 202 ? 0.444 -22.065 -13.095 1.00 35.38 202 ALA A C 1
ATOM 1645 O O . ALA A 1 202 ? 0.784 -22.380 -11.956 1.00 35.38 202 ALA A O 1
ATOM 1646 N N . ASN A 1 203 ? -0.729 -22.396 -13.640 1.00 31.31 203 ASN A N 1
ATOM 1647 C CA . ASN A 1 203 ? -1.608 -23.425 -13.107 1.00 31.31 203 ASN A CA 1
ATOM 1648 C C . ASN A 1 203 ? -0.748 -24.671 -12.859 1.00 31.31 203 ASN A C 1
ATOM 1650 O O . ASN A 1 203 ? -0.269 -25.287 -13.817 1.00 31.31 203 ASN A O 1
ATOM 1654 N N . VAL A 1 204 ? -0.497 -24.976 -11.586 1.00 32.91 204 VAL A N 1
ATOM 1655 C CA . VAL A 1 204 ? 0.054 -26.261 -11.144 1.00 32.91 204 VAL A CA 1
ATOM 1656 C C . VAL A 1 204 ? -1.112 -27.145 -10.755 1.00 32.91 204 VAL A C 1
ATOM 1658 O O . VAL A 1 204 ? -1.954 -26.667 -9.964 1.00 32.91 204 VAL A O 1
#

Solvent-accessible surface area (backbone atoms only — not comparable to full-atom values): 11504 Å² total; per-residue (Å²): 126,64,66,62,53,53,48,50,52,53,57,61,65,59,58,72,76,69,78,72,68,95,59,83,60,59,38,52,56,56,12,50,50,50,49,45,34,66,73,41,85,52,38,71,74,45,52,72,70,53,54,49,60,48,34,59,90,48,59,76,85,47,31,68,57,47,51,53,48,42,52,56,51,54,52,42,52,47,48,48,55,40,28,75,74,64,32,67,74,43,34,51,47,17,51,51,38,28,38,54,49,36,49,52,46,33,78,74,37,92,90,37,72,62,48,31,58,53,48,55,50,50,52,49,55,55,55,62,46,54,81,52,59,83,40,62,58,98,85,42,70,53,61,62,42,42,51,50,24,45,52,48,36,32,67,32,83,82,33,95,34,42,78,48,95,69,64,88,69,48,36,57,60,48,14,49,25,43,49,53,54,42,71,75,30,48,68,58,48,51,48,20,62,73,66,52,43,91,69,80,80,75,87,123

Mean predicted aligned error: 8.2 Å